Protein AF-A0A8H5FVW4-F1 (afdb_monomer_lite)

Foldseek 3Di:
DDDDDDDPPDPPDDPQLLVLLVVQVVLQVVLVVQLVPDDDDVPDDPVVNVVSNKGWHKWAFPDDPDGIDIQIPPDDDPVGSCLLVVLLNLLSVVLNVCRVVVPAAELVRSCVVDVPSQVDSVSSVRSLVRSCVRSVHDSCSSSHFDDFDDFDADAFKWWQFPVRDIDGHYNDQDPPDDDDPDDDDDPPRFRGGHTDDGPVGTPDMGGDPPPFWDDDDPDPPSCPDPPVVVVCVVVPPDDDPPIDGPVPDDDD

InterPro domains:
  IPR002815 Spo11/DNA topoisomerase VI subunit A [PR01550] (107-118)
  IPR002815 Spo11/DNA topoisomerase VI subunit A [PR01550] (121-138)
  IPR002815 Spo11/DNA topoisomerase VI subunit A [PR01550] (139-154)
  IPR002815 Spo11/DNA topoisomerase VI subunit A [PR01550] (214-235)
  IPR002815 Spo11/DNA topoisomerase VI subunit A [PTHR10848] (17-220)
  IPR013049 Spo11/DNA topoisomerase VI, subunit A, N-terminal [PF04406] (84-144)
  IPR036078 Spo11/DNA topoisomerase VI subunit A superfamily [SSF56726] (82-220)
  IPR036388 Winged helix-like DNA-binding domain superfamily [G3DSA:1.10.10.10] (5-147)

Organism: NCBI:txid201217

Radius of gyration: 26.43 Å; chains: 1; bounding box: 72×47×80 Å

Structure (mmCIF, N/CA/C/O backbone):
data_AF-A0A8H5FVW4-F1
#
_entry.id   AF-A0A8H5FVW4-F1
#
loop_
_atom_site.group_PDB
_atom_site.id
_atom_site.type_symbol
_atom_site.label_atom_id
_atom_site.label_alt_id
_atom_site.label_comp_id
_atom_site.label_asym_id
_atom_site.label_entity_id
_atom_site.label_seq_id
_atom_site.pdbx_PDB_ins_code
_atom_site.Cartn_x
_atom_site.Cartn_y
_atom_site.Cartn_z
_atom_site.occupancy
_atom_site.B_iso_or_equiv
_atom_site.auth_seq_id
_atom_site.auth_comp_id
_atom_site.auth_asym_id
_atom_site.auth_atom_id
_atom_site.pdbx_PDB_model_num
ATOM 1 N N . MET A 1 1 ? -15.245 -13.054 -44.298 1.00 37.66 1 MET A N 1
ATOM 2 C CA . MET A 1 1 ? -15.130 -11.618 -43.981 1.00 37.66 1 MET A CA 1
ATOM 3 C C . MET A 1 1 ? -15.444 -11.577 -42.508 1.00 37.66 1 MET A C 1
ATOM 5 O O . MET A 1 1 ? -16.559 -11.261 -42.155 1.00 37.66 1 MET A O 1
ATOM 9 N N . ASP A 1 2 ? -14.517 -12.087 -41.695 1.00 40.28 2 ASP A N 1
ATOM 10 C CA . ASP A 1 2 ? -14.785 -12.503 -40.313 1.00 40.28 2 ASP A CA 1
ATOM 11 C C . ASP A 1 2 ? -13.450 -12.517 -39.562 1.00 40.28 2 ASP A C 1
ATOM 13 O O . ASP A 1 2 ? -12.765 -13.530 -39.592 1.00 40.28 2 ASP A O 1
ATOM 17 N N . PHE A 1 3 ? -13.031 -11.386 -38.985 1.00 34.06 3 PHE A N 1
ATOM 18 C CA . PHE A 1 3 ? -11.860 -11.298 -38.093 1.00 34.06 3 PHE A CA 1
ATOM 19 C C . PHE A 1 3 ? -11.920 -10.032 -37.210 1.00 34.06 3 PHE A C 1
ATOM 21 O O . PHE A 1 3 ? -10.936 -9.309 -37.114 1.00 34.06 3 PHE A O 1
ATOM 28 N N . GLU A 1 4 ? -13.060 -9.729 -36.576 1.00 43.28 4 GLU A N 1
ATOM 29 C CA . GLU A 1 4 ? -13.152 -8.577 -35.648 1.00 43.28 4 GLU A CA 1
ATOM 30 C C . GLU A 1 4 ? -13.819 -8.851 -34.290 1.00 43.28 4 GLU A C 1
ATOM 32 O O . GLU A 1 4 ? -14.038 -7.917 -33.535 1.00 43.28 4 GLU A O 1
ATOM 37 N N . ASP A 1 5 ? -14.040 -10.106 -33.892 1.00 44.81 5 ASP A N 1
ATOM 38 C CA . ASP A 1 5 ? -14.569 -10.409 -32.552 1.00 44.81 5 ASP A CA 1
ATOM 39 C C . ASP A 1 5 ? -13.755 -11.509 -31.867 1.00 44.81 5 ASP A C 1
ATOM 41 O O . ASP A 1 5 ? -14.116 -12.682 -31.925 1.00 44.81 5 ASP A O 1
ATOM 45 N N . GLN A 1 6 ? -12.632 -11.134 -31.237 1.00 37.12 6 GLN A N 1
ATOM 46 C CA . GLN A 1 6 ? -12.000 -11.897 -30.144 1.00 37.12 6 GLN A CA 1
ATOM 47 C C . GLN A 1 6 ? -10.827 -11.130 -29.502 1.00 37.12 6 GLN A C 1
ATOM 49 O O . GLN A 1 6 ? -9.670 -11.523 -29.599 1.00 37.12 6 GLN A O 1
ATOM 54 N N . GLN A 1 7 ? -11.126 -10.043 -28.787 1.00 34.91 7 GLN A N 1
ATOM 55 C CA . GLN A 1 7 ? -10.282 -9.578 -27.674 1.00 34.91 7 GLN A CA 1
ATOM 56 C C . GLN A 1 7 ? -11.159 -9.201 -26.471 1.00 34.91 7 GLN A C 1
ATOM 58 O O . GLN A 1 7 ? -11.095 -8.104 -25.932 1.00 34.91 7 GLN A O 1
ATOM 63 N N . ALA A 1 8 ? -11.996 -10.144 -26.032 1.00 37.84 8 ALA A N 1
ATOM 64 C CA . ALA A 1 8 ? -12.486 -10.157 -24.657 1.00 37.84 8 ALA A CA 1
ATOM 65 C C . ALA A 1 8 ? -11.400 -10.822 -23.802 1.00 37.84 8 ALA A C 1
ATOM 67 O O . ALA A 1 8 ? -11.423 -12.032 -23.567 1.00 37.84 8 ALA A O 1
ATOM 68 N N . GLN A 1 9 ? -10.379 -10.050 -23.430 1.00 39.50 9 GLN A N 1
ATOM 69 C CA . GLN A 1 9 ? -9.318 -10.547 -22.568 1.00 39.50 9 GLN A CA 1
ATOM 70 C C . GLN A 1 9 ? -9.818 -10.528 -21.124 1.00 39.50 9 GLN A C 1
ATOM 72 O O . GLN A 1 9 ? -10.082 -9.487 -20.533 1.00 39.50 9 GLN A O 1
ATOM 77 N N . VAL A 1 10 ? -10.014 -11.741 -20.623 1.00 38.28 10 VAL A N 1
ATOM 78 C CA . VAL A 1 10 ? -10.437 -12.130 -19.281 1.00 38.28 10 VAL A CA 1
ATOM 79 C C . VAL A 1 10 ? -9.639 -11.362 -18.219 1.00 38.28 10 VAL A C 1
ATOM 81 O O . VAL A 1 10 ? -8.502 -11.720 -17.913 1.00 38.28 10 VAL A O 1
ATOM 84 N N . LEU A 1 11 ? -10.235 -10.316 -17.640 1.00 36.81 11 LEU A N 1
ATOM 85 C CA . LEU A 1 11 ? -9.757 -9.724 -16.394 1.00 36.81 11 LEU A CA 1
ATOM 86 C C . LEU A 1 11 ? -10.178 -10.660 -15.265 1.00 36.81 11 LEU A C 1
ATOM 88 O O . LEU A 1 11 ? -11.329 -10.704 -14.845 1.00 36.81 11 LEU A O 1
ATOM 92 N N . ILE A 1 12 ? -9.222 -11.486 -14.861 1.00 37.88 12 ILE A N 1
ATOM 93 C CA . ILE A 1 12 ? -9.293 -12.367 -13.703 1.00 37.88 12 ILE A CA 1
ATOM 94 C C . ILE A 1 12 ? -9.607 -11.489 -12.487 1.00 37.88 12 ILE A C 1
ATOM 96 O O . ILE A 1 12 ? -8.762 -10.692 -12.080 1.00 37.88 12 ILE A O 1
ATOM 100 N N . GLU A 1 13 ? -10.815 -11.629 -11.936 1.00 38.72 13 GLU A N 1
ATOM 101 C CA . GLU A 1 13 ? -11.228 -11.036 -10.662 1.00 38.72 13 GLU A CA 1
ATOM 102 C C . GLU A 1 13 ? -10.245 -11.491 -9.572 1.00 38.72 13 GLU A C 1
ATOM 104 O O . GLU A 1 13 ? -10.321 -12.598 -9.035 1.00 38.72 13 GLU A O 1
ATOM 109 N N . ARG A 1 14 ? -9.250 -10.646 -9.287 1.00 46.78 14 ARG A N 1
ATOM 110 C CA . ARG A 1 14 ? -8.505 -10.713 -8.030 1.00 46.78 14 ARG A CA 1
ATOM 111 C C . ARG A 1 14 ? -9.493 -10.344 -6.914 1.00 46.78 14 ARG A C 1
ATOM 113 O O . ARG A 1 14 ? -10.341 -9.491 -7.167 1.00 46.78 14 ARG A O 1
ATOM 120 N N . PRO A 1 15 ? -9.406 -10.938 -5.708 1.00 54.19 15 PRO A N 1
ATOM 121 C CA . PRO A 1 15 ? -10.182 -10.460 -4.565 1.00 54.19 15 PRO A CA 1
ATOM 122 C C . PRO A 1 15 ? -9.966 -8.952 -4.434 1.00 54.19 15 PRO A C 1
ATOM 124 O O . PRO A 1 15 ? -8.823 -8.498 -4.328 1.00 54.19 15 PRO A O 1
ATOM 127 N N . ASP A 1 16 ? -11.053 -8.193 -4.564 1.00 76.88 16 ASP A N 1
ATOM 128 C CA . ASP A 1 16 ? -10.973 -6.759 -4.778 1.00 76.88 16 ASP A CA 1
ATOM 129 C C . ASP A 1 16 ? -10.454 -6.104 -3.497 1.00 76.88 16 ASP A C 1
ATOM 131 O O . ASP A 1 16 ? -11.068 -6.161 -2.427 1.00 76.88 16 ASP A O 1
ATOM 135 N N . ALA A 1 17 ? -9.271 -5.504 -3.591 1.00 87.56 17 ALA A N 1
ATOM 136 C CA . ALA A 1 17 ? -8.699 -4.732 -2.505 1.00 87.56 17 ALA A CA 1
ATOM 137 C C . ALA A 1 17 ? -9.673 -3.641 -2.026 1.00 87.56 17 ALA A C 1
ATOM 139 O O . ALA A 1 17 ? -9.684 -3.323 -0.833 1.00 87.56 17 ALA A O 1
ATOM 140 N N . ALA A 1 18 ? -10.522 -3.119 -2.921 1.00 91.69 18 ALA A N 1
ATOM 141 C CA . ALA A 1 18 ? -11.593 -2.201 -2.569 1.00 91.69 18 ALA A CA 1
ATOM 142 C C . ALA A 1 18 ? -12.657 -2.877 -1.692 1.00 91.69 18 ALA A C 1
ATOM 144 O O . ALA A 1 18 ? -12.978 -2.335 -0.636 1.00 91.69 18 ALA A O 1
ATOM 145 N N . GLU A 1 19 ? -13.125 -4.084 -2.027 1.00 92.44 19 GLU A N 1
ATOM 146 C CA . GLU A 1 19 ? -14.095 -4.834 -1.210 1.00 92.44 19 GLU A CA 1
ATOM 147 C C . GLU A 1 19 ? -13.546 -5.130 0.197 1.00 92.44 19 GLU A C 1
ATOM 149 O O . GLU A 1 19 ? -14.262 -5.007 1.198 1.00 92.44 19 GLU A O 1
ATOM 154 N N . GLY A 1 20 ? -12.256 -5.468 0.302 1.00 92.75 20 GLY A N 1
ATOM 155 C CA . GLY A 1 20 ? -11.580 -5.654 1.589 1.00 92.75 20 GLY A CA 1
ATOM 156 C C . GLY A 1 20 ? -11.577 -4.378 2.440 1.00 92.75 20 GLY A C 1
ATOM 157 O O . GLY A 1 20 ? -11.899 -4.415 3.635 1.00 92.75 20 GLY A O 1
ATOM 158 N N . ILE A 1 21 ? -11.266 -3.235 1.820 1.00 95.06 21 ILE A N 1
ATOM 159 C CA . ILE A 1 21 ? -11.318 -1.917 2.465 1.00 95.06 21 ILE A CA 1
ATOM 160 C C . ILE A 1 21 ? -12.750 -1.586 2.903 1.00 95.06 21 ILE A C 1
ATOM 162 O O . ILE A 1 21 ? -12.973 -1.251 4.069 1.00 95.06 21 ILE A O 1
ATOM 166 N N . GLU A 1 22 ? -13.721 -1.712 2.003 1.00 95.38 22 GLU A N 1
ATOM 167 C CA . GLU A 1 22 ? -15.130 -1.411 2.250 1.00 95.38 22 GLU A CA 1
ATOM 168 C C . GLU A 1 22 ? -15.698 -2.274 3.374 1.00 95.38 22 GLU A C 1
ATOM 170 O O . GLU A 1 22 ? -16.305 -1.749 4.307 1.00 95.38 22 GLU A O 1
ATOM 175 N N . SER A 1 23 ? -15.417 -3.576 3.366 1.00 94.62 23 SER A N 1
ATOM 176 C CA . SER A 1 23 ? -15.821 -4.504 4.424 1.00 94.62 23 SER A CA 1
ATOM 177 C C . SER A 1 23 ? -15.259 -4.098 5.786 1.00 94.62 23 SER A C 1
ATOM 179 O O . SER A 1 23 ? -15.976 -4.108 6.794 1.00 94.62 23 SER A O 1
ATOM 181 N N . LEU A 1 24 ? -13.987 -3.686 5.842 1.00 94.56 24 LEU A N 1
ATOM 182 C CA . LEU A 1 24 ? -13.371 -3.236 7.089 1.00 94.56 24 LEU A CA 1
ATOM 183 C C . LEU A 1 24 ? -14.002 -1.926 7.583 1.00 94.56 24 LEU A C 1
ATOM 185 O O . LEU A 1 24 ? -14.300 -1.800 8.776 1.00 94.56 24 LEU A O 1
ATOM 189 N N . VAL A 1 25 ? -14.259 -0.974 6.683 1.00 95.31 25 VAL A N 1
ATOM 190 C CA . VAL A 1 25 ? -14.935 0.294 6.996 1.00 95.31 25 VAL A CA 1
ATOM 191 C C . VAL A 1 25 ? -16.367 0.047 7.478 1.00 95.31 25 VAL A C 1
ATOM 193 O O . VAL A 1 25 ? -16.757 0.568 8.525 1.00 95.31 25 VAL A O 1
ATOM 196 N N . LEU A 1 26 ? -17.133 -0.796 6.785 1.00 95.44 26 LEU A N 1
ATOM 197 C CA . LEU A 1 26 ? -18.493 -1.171 7.170 1.00 95.44 26 LEU A CA 1
ATOM 198 C C . LEU A 1 26 ? -18.519 -1.845 8.543 1.00 95.44 26 LEU A C 1
ATOM 200 O O . LEU A 1 26 ? -19.349 -1.489 9.378 1.00 95.44 26 LEU A O 1
ATOM 204 N N . SER A 1 27 ? -17.567 -2.737 8.833 1.00 94.44 27 SER A N 1
ATOM 205 C CA . SER A 1 27 ? -17.463 -3.375 10.152 1.00 94.44 27 SER A CA 1
ATOM 206 C C . SER A 1 27 ? -17.249 -2.359 11.283 1.00 94.44 27 SER A C 1
ATOM 208 O O . SER A 1 27 ? -17.756 -2.533 12.393 1.00 94.44 27 SER A O 1
ATOM 210 N N . PHE A 1 28 ? -16.518 -1.273 11.015 1.00 94.62 28 PHE A N 1
ATOM 211 C CA . PHE A 1 28 ? -16.310 -0.190 11.970 1.00 94.62 28 PHE A CA 1
ATOM 212 C C . PHE A 1 28 ? -17.562 0.673 12.141 1.00 94.62 28 PHE A C 1
ATOM 214 O O . PHE A 1 28 ? -17.944 0.984 13.271 1.00 94.62 28 PHE A O 1
ATOM 221 N N . LEU A 1 29 ? -18.212 1.051 11.037 1.00 93.88 29 LEU A N 1
ATOM 222 C CA . LEU A 1 29 ? -19.438 1.850 11.065 1.00 93.88 29 LEU A CA 1
ATOM 223 C C . LEU A 1 29 ? -20.581 1.096 11.753 1.00 93.88 29 LEU A C 1
ATOM 225 O O . LEU A 1 29 ? -21.305 1.691 12.549 1.00 93.88 29 LEU A O 1
ATOM 229 N N . GLN A 1 30 ? -20.695 -0.215 11.535 1.00 93.38 30 GLN A N 1
ATOM 230 C CA . GLN A 1 30 ? -21.672 -1.050 12.230 1.00 93.38 30 GLN A CA 1
ATOM 231 C C . GLN A 1 30 ? -21.428 -1.042 13.744 1.00 93.38 30 GLN A C 1
ATOM 233 O O . GLN A 1 30 ? -22.344 -0.756 14.510 1.00 93.38 30 GLN A O 1
ATOM 238 N N . GLN A 1 31 ? -20.176 -1.227 14.183 1.00 93.19 31 GLN A N 1
ATOM 239 C CA . GLN A 1 31 ? -19.823 -1.127 15.604 1.00 93.19 31 GLN A CA 1
ATOM 240 C C . GLN A 1 31 ? -20.158 0.250 16.196 1.00 93.19 31 GLN A C 1
ATOM 242 O O . GLN A 1 31 ? -20.577 0.330 17.352 1.00 93.19 31 GLN A O 1
ATOM 247 N N . LEU A 1 32 ? -19.995 1.338 15.433 1.00 89.75 32 LEU A N 1
ATOM 248 C CA . LEU A 1 32 ? -20.378 2.688 15.863 1.00 89.75 32 LEU A CA 1
ATOM 249 C C . LEU A 1 32 ? -21.888 2.829 16.057 1.00 89.75 32 LEU A C 1
ATOM 251 O O . LEU A 1 32 ? -22.319 3.411 17.054 1.00 89.75 32 LEU A O 1
ATOM 255 N N . VAL A 1 33 ? -22.686 2.314 15.123 1.00 90.06 33 VAL A N 1
ATOM 256 C CA . VAL A 1 33 ? 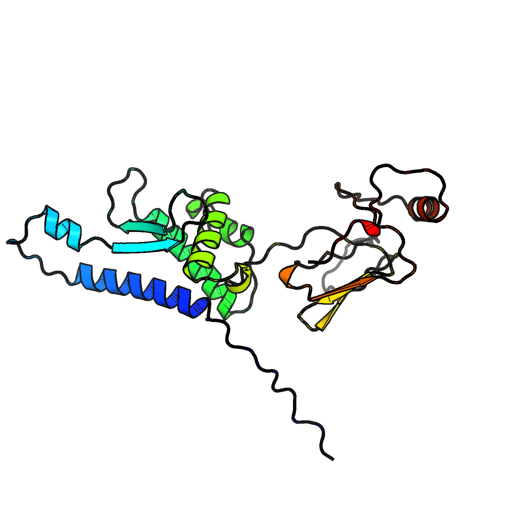-24.151 2.331 15.219 1.00 90.06 33 VAL A CA 1
ATOM 257 C C . VAL A 1 33 ? -24.603 1.507 16.420 1.00 90.06 33 VAL A C 1
ATOM 259 O O . VAL A 1 33 ? -25.372 2.006 17.242 1.00 90.06 33 VAL A O 1
ATOM 262 N N . ASP A 1 34 ? -24.056 0.302 16.583 1.00 87.56 34 ASP A N 1
ATOM 263 C CA . ASP A 1 34 ? -24.396 -0.597 17.685 1.00 87.56 34 ASP A CA 1
ATOM 264 C C . ASP A 1 34 ? -24.068 0.038 19.040 1.00 87.56 34 ASP A C 1
ATOM 266 O O . ASP A 1 34 ? -24.899 0.036 19.947 1.00 87.56 34 ASP A O 1
ATOM 270 N N . THR A 1 35 ? -22.890 0.658 19.168 1.00 85.50 35 THR A N 1
ATOM 271 C CA . THR A 1 35 ? -22.468 1.317 20.415 1.00 85.50 35 THR A CA 1
ATOM 272 C C . THR A 1 35 ? -23.232 2.600 20.714 1.00 85.50 35 THR A C 1
ATOM 274 O O . THR A 1 35 ? -23.447 2.916 21.884 1.00 85.50 35 THR A O 1
ATOM 277 N N . SER A 1 36 ? -23.673 3.319 19.682 1.00 79.31 36 SER A N 1
ATOM 278 C CA . SER A 1 36 ? -24.486 4.535 19.813 1.00 79.31 36 SER A CA 1
ATOM 279 C C . SER A 1 36 ? -25.956 4.216 20.117 1.00 79.31 36 SER A C 1
ATOM 281 O O . SER A 1 36 ? -26.632 4.997 20.784 1.00 79.31 36 SER A O 1
ATOM 283 N N . GLY A 1 37 ? -26.449 3.061 19.656 1.00 72.56 37 GLY A N 1
ATOM 284 C CA . GLY A 1 37 ? -27.792 2.540 19.920 1.00 72.56 37 GLY A CA 1
ATOM 285 C C . GLY A 1 37 ? -27.982 1.949 21.320 1.00 72.56 37 GLY A C 1
ATOM 286 O O . GLY A 1 37 ? -29.118 1.663 21.711 1.00 72.56 37 GLY A O 1
ATOM 287 N N . LEU A 1 38 ? -26.902 1.779 22.096 1.00 70.44 38 LEU A N 1
ATOM 288 C CA . LEU A 1 38 ? -26.970 1.292 23.473 1.00 70.44 38 LEU A CA 1
ATOM 289 C C . LEU A 1 38 ? -27.759 2.278 24.343 1.00 70.44 38 LEU A C 1
ATOM 291 O O . LEU A 1 38 ? -27.275 3.348 24.720 1.00 70.44 38 LEU A O 1
ATOM 295 N N . LYS A 1 39 ? -28.991 1.898 24.699 1.00 68.31 39 LYS A N 1
ATOM 296 C CA . LYS A 1 39 ? -29.776 2.630 25.695 1.00 68.31 39 LYS A CA 1
ATOM 297 C C . LYS A 1 39 ? -29.043 2.597 27.030 1.00 68.31 39 LYS A C 1
ATOM 299 O O . LYS A 1 39 ? -28.519 1.565 27.443 1.00 68.31 39 LYS A O 1
ATOM 304 N N . PHE A 1 40 ? -29.037 3.736 27.712 1.00 68.00 40 PHE A N 1
ATOM 305 C CA . PHE A 1 40 ? -28.482 3.847 29.052 1.00 68.00 40 PHE A CA 1
ATOM 306 C C . PHE A 1 40 ? -29.313 2.986 30.015 1.00 68.00 40 PHE A C 1
ATOM 308 O O . PHE A 1 40 ? -30.371 3.407 30.474 1.00 68.00 40 PHE A O 1
ATOM 315 N N . ASP A 1 41 ? -28.854 1.765 30.292 1.00 74.31 41 ASP A N 1
ATOM 316 C CA . ASP A 1 41 ? -29.402 0.940 31.365 1.00 74.31 41 ASP A CA 1
ATOM 317 C C . ASP A 1 41 ? -28.578 1.170 32.636 1.00 74.31 41 ASP A C 1
ATOM 319 O O . ASP A 1 41 ? -27.405 0.788 32.757 1.00 74.31 41 ASP A O 1
ATOM 323 N N . GLU A 1 42 ? -29.199 1.852 33.593 1.00 76.00 42 GLU A N 1
ATOM 324 C CA . GLU A 1 42 ? -28.585 2.205 34.868 1.00 76.00 42 GLU A CA 1
ATOM 325 C C . GLU A 1 42 ? -28.225 0.958 35.694 1.00 76.00 42 GLU A C 1
ATOM 327 O O . GLU A 1 42 ? -27.273 1.004 36.477 1.00 76.00 42 GLU A O 1
ATOM 332 N N . LYS A 1 43 ? -28.900 -0.177 35.443 1.00 82.50 43 LYS A N 1
ATOM 333 C CA . LYS A 1 43 ? -28.672 -1.459 36.126 1.00 82.50 43 LYS A CA 1
ATOM 334 C C . LYS A 1 43 ? -27.360 -2.134 35.733 1.00 82.50 43 LYS A C 1
ATOM 336 O O . LYS A 1 43 ? -26.830 -2.911 36.524 1.00 82.50 43 LYS A O 1
ATOM 341 N N . ILE A 1 44 ? -26.826 -1.852 34.543 1.00 79.44 44 ILE A N 1
ATOM 342 C CA . ILE A 1 44 ? -25.563 -2.445 34.089 1.00 79.44 44 ILE A CA 1
ATOM 343 C C . ILE A 1 44 ? -24.401 -1.728 34.792 1.00 79.44 44 ILE A C 1
ATOM 345 O O . ILE A 1 44 ? -24.287 -0.511 34.680 1.00 79.44 44 ILE A O 1
ATOM 349 N N . PRO A 1 45 ? -23.486 -2.417 35.487 1.00 82.88 45 PRO A N 1
ATOM 350 C CA . PRO A 1 45 ? -22.324 -1.783 36.101 1.00 82.88 45 PRO A CA 1
ATOM 351 C C . PRO A 1 45 ? -21.512 -0.913 35.124 1.00 82.88 45 PRO A C 1
ATOM 353 O O . PRO A 1 45 ? -21.281 -1.270 33.969 1.00 82.88 45 PRO A O 1
ATOM 356 N N . ALA A 1 46 ? -20.989 0.224 35.598 1.00 78.50 46 ALA A N 1
ATOM 357 C CA . ALA A 1 46 ? -20.281 1.193 34.749 1.00 78.50 46 ALA A CA 1
ATOM 358 C C . ALA A 1 46 ? -19.078 0.608 33.980 1.00 78.50 46 ALA A C 1
ATOM 360 O O . ALA A 1 46 ? -18.777 1.054 32.872 1.00 78.50 46 ALA A O 1
ATOM 361 N N . HIS A 1 47 ? -18.387 -0.379 34.558 1.00 80.25 47 HIS A N 1
ATOM 362 C CA . HIS A 1 47 ? -17.250 -1.042 33.917 1.00 80.25 47 HIS A CA 1
ATOM 363 C C . HIS A 1 47 ? -17.676 -1.905 32.719 1.00 80.25 47 HIS A C 1
ATOM 365 O O . HIS A 1 47 ? -16.957 -1.957 31.722 1.00 80.25 47 HIS A O 1
ATOM 371 N N . GLU A 1 48 ? -18.852 -2.523 32.805 1.00 78.00 48 GLU A N 1
ATOM 372 C CA . GLU A 1 48 ? -19.418 -3.414 31.796 1.00 78.00 48 GLU A CA 1
ATOM 373 C C . GLU A 1 48 ? -20.031 -2.601 30.649 1.00 78.00 48 GLU A C 1
ATOM 375 O O . GLU A 1 48 ? -19.703 -2.842 29.488 1.00 78.00 48 GLU A O 1
ATOM 380 N N . ARG A 1 49 ? -20.741 -1.506 30.962 1.00 75.75 49 ARG A N 1
ATOM 381 C CA . ARG A 1 49 ? -21.166 -0.508 29.959 1.00 75.75 49 ARG A CA 1
ATOM 382 C C . ARG A 1 49 ? -19.986 0.023 29.149 1.00 75.75 49 ARG A C 1
ATOM 384 O O . ARG A 1 49 ? -20.020 0.088 27.927 1.00 75.75 49 ARG A O 1
ATOM 391 N N . ARG A 1 50 ? -18.887 0.363 29.830 1.00 76.56 50 ARG A N 1
ATOM 392 C CA . ARG A 1 50 ? -17.681 0.883 29.174 1.00 76.56 50 ARG A CA 1
ATOM 393 C C . ARG A 1 50 ? -16.957 -0.169 28.334 1.00 76.56 50 ARG A C 1
ATOM 395 O O . ARG A 1 50 ? -16.195 0.207 27.448 1.00 76.56 50 ARG A O 1
ATOM 402 N N . ALA A 1 51 ? -17.123 -1.455 28.634 1.00 78.25 51 ALA A N 1
ATOM 403 C CA . ALA A 1 51 ? -16.617 -2.527 27.787 1.00 78.25 51 ALA A CA 1
ATOM 404 C C . ALA A 1 51 ? -17.474 -2.675 26.522 1.00 78.25 51 ALA A C 1
ATOM 406 O O . ALA A 1 51 ? -16.905 -2.803 25.444 1.00 78.25 51 ALA A O 1
ATOM 407 N N . GLN A 1 52 ? -18.799 -2.562 26.652 1.00 77.31 52 GLN A N 1
ATOM 408 C CA . GLN A 1 52 ? -19.748 -2.629 25.536 1.00 7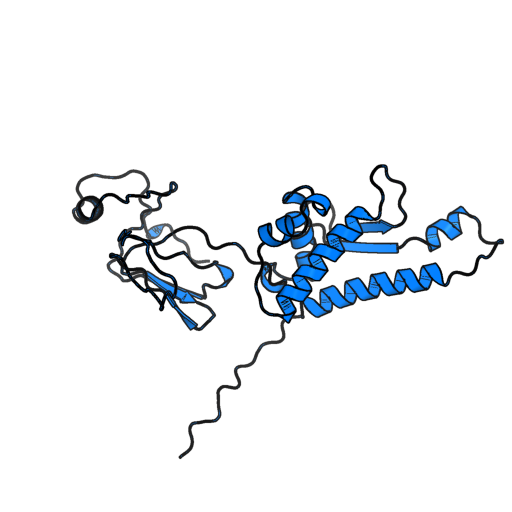7.31 52 GLN A CA 1
ATOM 409 C C . GLN A 1 52 ? -19.604 -1.459 24.556 1.00 77.31 52 GLN A C 1
ATOM 411 O O . GLN A 1 52 ? -19.826 -1.642 23.371 1.00 77.31 52 GLN A O 1
ATOM 416 N N . SER A 1 53 ? -19.168 -0.279 25.009 1.00 81.31 53 SER A N 1
ATOM 417 C CA . SER A 1 53 ? -18.938 0.888 24.138 1.00 81.31 53 SER A CA 1
ATOM 418 C C . SER A 1 53 ? -17.589 0.889 23.400 1.00 81.31 53 SER A C 1
ATOM 420 O O . SER A 1 53 ? -17.190 1.929 22.873 1.00 81.31 53 SER A O 1
ATOM 422 N N . LYS A 1 54 ? -16.826 -0.212 23.422 1.00 88.06 54 LYS A N 1
ATOM 423 C CA . LYS A 1 54 ? -15.526 -0.280 22.742 1.00 88.06 54 LYS A CA 1
ATOM 424 C C . LYS A 1 54 ? -15.673 -0.821 21.330 1.00 88.06 54 LYS A C 1
ATOM 426 O O . LYS A 1 54 ? -16.246 -1.875 21.103 1.00 88.06 54 LYS A O 1
ATOM 431 N N . ILE A 1 55 ? -15.034 -0.116 20.419 1.00 91.38 55 ILE A N 1
ATOM 432 C CA . ILE A 1 55 ? -14.871 -0.451 19.018 1.00 91.38 55 ILE A CA 1
ATOM 433 C C . ILE A 1 55 ? -13.494 -1.063 18.841 1.00 91.38 55 ILE A C 1
ATOM 435 O O . ILE A 1 55 ? -12.491 -0.544 19.354 1.00 91.38 55 ILE A O 1
ATOM 439 N N . HIS A 1 56 ? -13.453 -2.157 18.097 1.00 92.69 56 HIS A N 1
ATOM 440 C CA . HIS A 1 56 ? -12.264 -2.937 17.838 1.00 92.69 56 HIS A CA 1
ATOM 441 C C . HIS A 1 56 ? -12.084 -3.122 16.332 1.00 92.69 56 HIS A C 1
ATOM 443 O O . HIS A 1 56 ? -12.977 -3.600 15.640 1.00 92.69 56 HIS A O 1
ATOM 449 N N . LEU A 1 57 ? -10.896 -2.782 15.836 1.00 92.94 57 LEU A N 1
ATOM 450 C CA . LEU A 1 57 ? -10.455 -3.159 14.495 1.00 92.94 57 LEU A CA 1
ATOM 451 C C . LEU A 1 57 ? -9.236 -4.054 14.618 1.00 92.94 57 LEU A C 1
ATOM 453 O O . LEU A 1 57 ? -8.288 -3.717 15.330 1.00 92.94 57 LEU A O 1
ATOM 457 N N . GLN A 1 58 ? -9.273 -5.200 13.950 1.00 92.50 58 GLN A N 1
ATOM 458 C CA . GLN A 1 58 ? -8.157 -6.131 13.903 1.00 92.50 58 GLN A CA 1
ATOM 459 C C . GLN A 1 58 ? -7.478 -6.025 12.546 1.00 92.50 58 GLN A C 1
ATOM 461 O O . GLN A 1 58 ? -8.138 -6.023 11.516 1.00 92.50 58 GLN A O 1
ATOM 466 N N . LEU A 1 59 ? -6.158 -5.919 12.578 1.00 91.81 59 LEU A N 1
ATOM 467 C CA . LEU A 1 59 ? -5.292 -5.910 11.410 1.00 91.81 59 LEU A CA 1
ATOM 468 C C . LEU A 1 59 ? -4.259 -7.019 11.575 1.00 91.81 59 LEU A C 1
ATOM 470 O O . LEU A 1 59 ? -3.903 -7.371 12.706 1.00 91.81 59 LEU A O 1
ATOM 474 N N . ALA A 1 60 ? -3.723 -7.525 10.475 1.00 91.00 60 ALA A N 1
ATOM 475 C CA . ALA A 1 60 ? -2.480 -8.279 10.506 1.00 91.00 60 ALA A CA 1
ATOM 476 C C . ALA A 1 60 ? -1.340 -7.406 11.062 1.00 91.00 60 ALA A C 1
ATOM 478 O O . ALA A 1 60 ? -1.397 -6.175 11.047 1.00 91.00 60 ALA A O 1
ATOM 479 N N . ASN A 1 61 ? -0.308 -8.043 11.610 1.00 86.44 61 ASN A N 1
ATOM 480 C CA . ASN A 1 61 ? 0.822 -7.339 12.207 1.00 86.44 61 ASN A CA 1
ATOM 481 C C . ASN A 1 61 ? 2.139 -7.886 11.671 1.00 86.44 61 ASN A C 1
ATOM 483 O O . ASN A 1 61 ? 2.715 -8.822 12.223 1.00 86.44 61 ASN A O 1
ATOM 487 N N . ARG A 1 62 ? 2.648 -7.277 10.598 1.00 74.25 62 ARG A N 1
ATOM 488 C CA . ARG A 1 62 ? 3.829 -7.807 9.897 1.00 74.25 62 ARG A CA 1
ATOM 489 C C . ARG A 1 62 ? 5.142 -7.542 10.645 1.00 74.25 62 ARG A C 1
ATOM 491 O O . ARG A 1 62 ? 6.151 -8.183 10.367 1.00 74.25 62 ARG A O 1
ATOM 498 N N . LYS A 1 63 ? 5.159 -6.570 11.569 1.00 68.31 63 LYS A N 1
ATOM 499 C CA . LYS A 1 63 ? 6.388 -6.054 12.213 1.00 68.31 63 LYS A CA 1
ATOM 500 C C . LYS A 1 63 ? 6.556 -6.427 13.690 1.00 68.31 63 LYS A C 1
ATOM 502 O O . LYS A 1 63 ? 7.624 -6.151 14.236 1.00 68.31 63 LYS A O 1
ATOM 507 N N . ALA A 1 64 ? 5.561 -7.014 14.359 1.00 67.62 64 ALA A N 1
ATOM 508 C CA . ALA A 1 64 ? 5.664 -7.376 15.779 1.00 67.62 64 ALA A CA 1
ATOM 509 C C . ALA A 1 64 ? 5.597 -8.892 16.030 1.00 67.62 64 ALA A C 1
ATOM 511 O O . ALA A 1 64 ? 5.310 -9.681 15.143 1.00 67.62 64 ALA A O 1
ATOM 512 N N . LYS A 1 65 ? 5.845 -9.298 17.284 1.00 59.88 65 LYS A N 1
ATOM 513 C CA . LYS A 1 65 ? 5.892 -10.702 17.744 1.00 59.88 65 LYS A CA 1
ATOM 514 C C . LYS A 1 65 ? 4.538 -11.450 17.739 1.00 59.88 65 LYS A C 1
ATOM 516 O O . LYS A 1 65 ? 4.442 -12.498 18.367 1.00 59.88 65 LYS A O 1
ATOM 521 N N . GLY A 1 66 ? 3.491 -10.928 17.104 1.00 68.12 66 GLY A N 1
ATOM 522 C CA . GLY A 1 66 ? 2.155 -11.533 17.116 1.00 68.12 66 GLY A CA 1
ATOM 523 C C . GLY A 1 66 ? 1.476 -11.430 15.752 1.00 68.12 66 GLY A C 1
ATOM 524 O O . GLY A 1 66 ? 1.805 -10.511 15.008 1.00 68.12 66 GLY A O 1
ATOM 525 N N . PRO A 1 67 ? 0.535 -12.336 15.432 1.00 76.75 67 PRO A N 1
ATOM 526 C CA . PRO A 1 67 ? -0.069 -12.413 14.100 1.00 76.75 67 PRO A CA 1
ATOM 527 C C . PRO A 1 67 ? -0.966 -11.208 13.788 1.00 76.75 67 PRO A C 1
ATOM 529 O O . PRO A 1 67 ? -1.071 -10.791 12.638 1.00 76.75 67 PRO A O 1
ATOM 532 N N . THR A 1 68 ? -1.588 -10.619 14.813 1.00 85.56 68 THR A N 1
ATOM 533 C CA . THR A 1 68 ? -2.576 -9.549 14.661 1.00 85.56 68 THR A CA 1
ATOM 534 C C . THR A 1 68 ? -2.324 -8.383 15.616 1.00 85.56 68 THR A C 1
ATOM 536 O O . THR A 1 68 ? -1.654 -8.490 16.650 1.00 85.56 68 THR A O 1
ATOM 539 N N . LYS A 1 69 ? -2.849 -7.220 15.243 1.00 89.19 69 LYS A N 1
ATOM 540 C CA . LYS A 1 69 ? -2.826 -5.962 15.982 1.00 89.19 69 LYS A CA 1
ATOM 541 C C . LYS A 1 69 ? -4.255 -5.459 16.099 1.00 89.19 69 LYS A C 1
ATOM 543 O O . LYS A 1 69 ? -4.931 -5.254 15.099 1.00 89.19 69 LYS A O 1
ATOM 548 N N . THR A 1 70 ? -4.698 -5.203 17.324 1.00 91.88 70 THR A N 1
ATOM 549 C CA . THR A 1 70 ? -6.039 -4.669 17.581 1.00 91.88 70 THR A CA 1
ATOM 550 C C . THR A 1 70 ? -5.967 -3.182 17.907 1.00 91.88 70 THR A C 1
ATO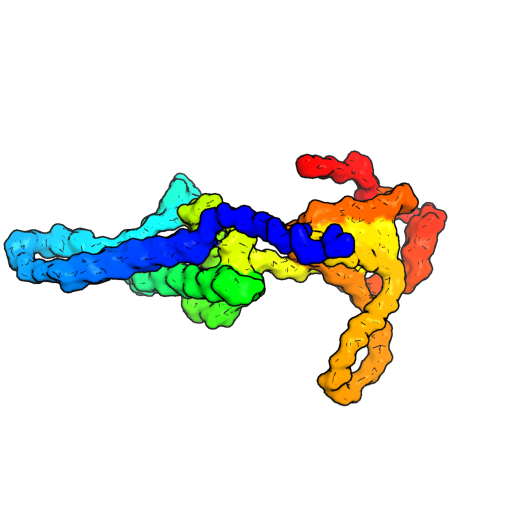M 552 O O . THR A 1 70 ? -5.359 -2.776 18.903 1.00 91.88 70 THR A O 1
ATOM 555 N N . LEU A 1 71 ? -6.608 -2.356 17.085 1.00 92.25 71 LEU A N 1
ATOM 556 C CA . LEU A 1 71 ? -6.930 -0.976 17.422 1.00 92.25 71 LEU A CA 1
ATOM 557 C C . LEU A 1 71 ? -8.200 -0.963 18.274 1.00 92.25 71 LEU A C 1
ATOM 559 O O . LEU A 1 71 ? -9.136 -1.714 18.023 1.00 92.25 71 LEU A O 1
ATOM 563 N N . THR A 1 72 ? -8.226 -0.141 19.322 1.00 92.38 72 THR A N 1
ATOM 564 C CA . THR A 1 72 ? -9.368 -0.065 20.244 1.00 92.38 72 THR A CA 1
ATOM 565 C C . THR A 1 72 ? -9.703 1.377 20.568 1.00 92.38 72 THR A C 1
ATOM 567 O O . THR A 1 72 ? -8.817 2.137 20.973 1.00 92.38 72 THR A O 1
ATOM 570 N N . TYR A 1 73 ? -10.979 1.728 20.449 1.00 90.88 73 TYR A N 1
ATOM 571 C CA . TYR A 1 73 ? -11.507 3.045 20.779 1.00 90.88 73 TYR A CA 1
ATOM 572 C C . TYR A 1 73 ? -12.839 2.919 21.539 1.00 90.88 73 TYR A C 1
ATOM 574 O O . TYR A 1 73 ? -13.666 2.123 21.132 1.00 90.88 73 TYR A O 1
ATOM 582 N N . PRO A 1 74 ? -13.086 3.684 22.614 1.00 89.12 74 PRO A N 1
ATOM 583 C CA . PRO A 1 74 ? -12.147 4.568 23.284 1.00 89.12 74 PRO A CA 1
ATOM 584 C C . PRO A 1 74 ? -11.173 3.779 24.175 1.00 89.12 74 PRO A C 1
ATOM 586 O O . PRO A 1 74 ? -11.551 2.924 24.978 1.00 89.12 74 PRO A O 1
ATOM 589 N N . LYS A 1 75 ? -9.885 4.119 24.091 1.00 87.50 75 LYS A N 1
ATOM 590 C CA . LYS A 1 75 ? -8.819 3.626 24.979 1.00 87.50 75 LYS A CA 1
ATOM 591 C C . LYS A 1 75 ? -8.148 4.800 25.692 1.00 87.50 75 LYS A C 1
ATOM 593 O O . LYS A 1 75 ? -7.891 5.840 25.085 1.00 87.50 75 LYS A O 1
ATOM 598 N N . LYS A 1 76 ? -7.861 4.638 26.989 1.00 83.00 76 LYS A N 1
ATOM 599 C CA . LYS A 1 76 ? -7.140 5.642 27.786 1.00 83.00 76 LYS A CA 1
ATOM 600 C C . LYS A 1 76 ? -5.662 5.633 27.381 1.00 83.00 76 LYS A C 1
ATOM 602 O O . LYS A 1 76 ? -4.971 4.645 27.614 1.00 83.00 76 LYS A O 1
ATOM 607 N N . CYS A 1 77 ? -5.191 6.715 26.770 1.00 83.00 77 CYS A N 1
ATOM 608 C CA . CYS A 1 77 ? -3.791 6.904 26.392 1.00 83.00 77 CYS A CA 1
ATOM 609 C C . CYS A 1 77 ? -3.463 8.395 26.242 1.00 83.00 77 CYS A C 1
ATOM 611 O O . CYS A 1 77 ? -4.334 9.185 25.884 1.00 83.00 77 CYS A O 1
ATOM 613 N N . ASN A 1 78 ? -2.199 8.763 26.469 1.00 75.62 78 ASN A N 1
ATOM 614 C CA . ASN A 1 78 ? -1.753 10.163 26.515 1.00 75.62 78 ASN A CA 1
ATOM 615 C C . ASN A 1 78 ? -1.946 10.925 25.193 1.00 75.62 78 ASN A C 1
ATOM 617 O O . ASN A 1 78 ? -2.114 12.135 25.208 1.00 75.62 78 ASN A O 1
ATOM 621 N N . ILE A 1 79 ? -1.926 10.222 24.057 1.00 72.00 79 ILE A N 1
ATOM 622 C CA . ILE A 1 79 ? -1.942 10.819 22.707 1.00 72.00 79 ILE A CA 1
ATOM 623 C C . ILE A 1 79 ? -3.357 10.753 22.082 1.00 72.00 79 ILE A C 1
ATOM 625 O O . ILE A 1 79 ? -3.568 11.152 20.941 1.00 72.00 79 ILE A O 1
ATOM 629 N N . GLY A 1 80 ? -4.350 10.262 22.837 1.00 79.56 80 GLY A N 1
ATOM 630 C CA . GLY A 1 80 ? -5.691 9.971 22.325 1.00 79.56 80 GLY A CA 1
ATOM 631 C C . GLY A 1 80 ? -5.737 8.686 21.487 1.00 79.56 80 GLY A C 1
ATOM 632 O O . GLY A 1 80 ? -4.794 8.335 20.781 1.00 79.56 80 GLY A O 1
ATOM 633 N N . SER A 1 81 ? -6.837 7.942 21.594 1.00 88.38 81 SER A N 1
ATOM 634 C CA . SER A 1 81 ? -6.990 6.630 20.942 1.00 88.38 81 SER A CA 1
ATOM 635 C C . SER A 1 81 ? -7.557 6.704 19.527 1.00 88.38 81 SER A C 1
ATOM 637 O O . SER A 1 81 ? -7.563 5.694 18.834 1.00 88.38 81 SER A O 1
ATOM 639 N N . ALA A 1 82 ? -7.985 7.889 19.082 1.00 92.12 82 ALA A N 1
ATOM 640 C CA . ALA A 1 82 ? -8.545 8.104 17.749 1.00 92.12 82 ALA A CA 1
ATOM 641 C C . ALA A 1 82 ? -7.471 8.212 16.656 1.00 92.12 82 ALA A C 1
ATOM 643 O O . ALA A 1 82 ? -7.713 7.838 15.514 1.00 92.12 82 ALA A O 1
ATOM 644 N N . ARG A 1 83 ? -6.265 8.692 16.991 1.00 93.00 83 ARG A N 1
ATOM 645 C CA . ARG A 1 83 ? -5.212 8.952 15.998 1.00 93.00 83 ARG A CA 1
ATOM 646 C C . ARG A 1 83 ? -4.826 7.713 15.170 1.00 93.00 83 ARG A C 1
ATOM 648 O O . ARG A 1 83 ? -4.742 7.858 13.956 1.00 93.00 83 ARG A O 1
ATOM 655 N N . PRO A 1 84 ? -4.623 6.514 15.756 1.00 93.12 84 PRO A N 1
ATOM 656 C CA . PRO A 1 84 ? -4.335 5.315 14.967 1.00 93.12 84 PRO A CA 1
ATOM 657 C C . PRO A 1 84 ? -5.467 4.927 14.010 1.00 93.12 84 PRO A C 1
ATOM 659 O O . PRO A 1 84 ? -5.185 4.468 12.911 1.00 93.12 84 PRO A O 1
ATOM 662 N N . PHE A 1 85 ? -6.729 5.141 14.405 1.00 94.88 85 PHE A N 1
ATOM 663 C CA . PHE A 1 85 ? -7.876 4.931 13.518 1.00 94.88 85 PHE A CA 1
ATOM 664 C C . PHE A 1 85 ? -7.859 5.942 12.374 1.00 94.88 85 PHE A C 1
ATOM 666 O O . PHE A 1 85 ? -7.939 5.541 11.225 1.00 94.88 85 PHE A O 1
ATOM 673 N N . ALA A 1 86 ? -7.670 7.232 12.665 1.00 95.88 86 ALA A N 1
ATOM 674 C CA . ALA A 1 86 ? -7.591 8.268 11.635 1.00 95.88 86 ALA A CA 1
ATOM 675 C C . ALA A 1 86 ? -6.465 7.998 10.620 1.00 95.88 86 ALA A C 1
ATOM 677 O O . ALA A 1 86 ? -6.671 8.142 9.422 1.00 95.88 86 ALA A O 1
ATOM 678 N N . GLN A 1 87 ? -5.292 7.555 11.085 1.00 96.88 87 GLN A N 1
ATOM 679 C CA . GLN A 1 87 ? -4.188 7.159 10.206 1.00 96.88 87 GLN A CA 1
ATOM 680 C C . GLN A 1 87 ? -4.551 5.954 9.330 1.00 96.88 87 GLN A C 1
ATOM 682 O O . GLN A 1 87 ? -4.262 5.976 8.140 1.00 96.88 87 GLN A O 1
ATOM 687 N N . LEU A 1 88 ? -5.175 4.919 9.904 1.00 96.69 88 LEU A N 1
ATOM 688 C CA . LEU A 1 88 ? -5.624 3.744 9.155 1.00 96.69 88 LEU A CA 1
ATOM 689 C C . LEU A 1 88 ? -6.655 4.128 8.089 1.00 96.69 88 LEU A C 1
ATOM 691 O O . LEU A 1 88 ? -6.460 3.804 6.924 1.00 96.69 88 LEU A O 1
ATOM 695 N N . PHE A 1 89 ? -7.708 4.852 8.479 1.00 97.06 89 PHE A N 1
ATOM 696 C CA . PHE A 1 89 ? -8.752 5.300 7.559 1.00 97.06 89 PHE A CA 1
ATOM 697 C C . PHE A 1 89 ? -8.194 6.179 6.453 1.00 97.06 89 PHE A C 1
ATOM 699 O O . PHE A 1 89 ? -8.590 5.997 5.314 1.00 97.06 89 PHE A O 1
ATOM 706 N N . ARG A 1 90 ? -7.227 7.059 6.740 1.00 97.75 90 ARG A N 1
ATOM 707 C CA . ARG A 1 90 ? -6.615 7.869 5.684 1.00 97.75 90 ARG A CA 1
ATOM 708 C C . ARG A 1 90 ? -5.816 7.036 4.680 1.00 97.75 90 ARG A C 1
ATOM 710 O O . ARG A 1 90 ? -5.824 7.362 3.504 1.00 97.75 90 ARG A O 1
ATOM 717 N N . VAL A 1 91 ? -5.130 5.977 5.117 1.00 97.19 91 VAL A N 1
ATOM 718 C CA . VAL A 1 91 ? -4.448 5.063 4.181 1.00 97.19 91 VAL A CA 1
ATOM 719 C C . VAL A 1 91 ? -5.465 4.279 3.353 1.00 97.19 91 VAL A C 1
ATOM 721 O O . VAL A 1 91 ? -5.268 4.148 2.154 1.00 97.19 91 VAL A O 1
ATOM 724 N N . MET A 1 92 ? -6.541 3.786 3.973 1.00 96.81 92 MET A N 1
ATOM 725 C CA . MET A 1 92 ? -7.599 3.056 3.266 1.00 96.81 92 MET A CA 1
ATOM 726 C C . MET A 1 92 ? -8.331 3.922 2.244 1.00 96.81 92 MET A C 1
ATOM 728 O O . MET A 1 92 ? -8.553 3.464 1.139 1.00 96.81 92 MET A O 1
ATOM 732 N N . ASP A 1 93 ? -8.658 5.160 2.601 1.00 96.94 93 ASP A N 1
ATOM 733 C CA . ASP A 1 93 ? -9.297 6.152 1.730 1.00 96.94 93 ASP A CA 1
ATOM 734 C C . ASP A 1 93 ? -8.451 6.426 0.479 1.00 96.94 93 ASP A C 1
ATOM 736 O O . ASP A 1 93 ? -8.919 6.257 -0.639 1.00 96.94 93 ASP A O 1
ATOM 740 N N . LEU A 1 94 ? -7.160 6.724 0.664 1.00 96.12 94 LEU A N 1
ATOM 741 C CA . LEU A 1 94 ? -6.240 6.963 -0.451 1.00 96.12 94 LEU A CA 1
ATOM 742 C C . LEU A 1 94 ? -5.993 5.711 -1.305 1.00 96.12 94 LEU A C 1
ATOM 744 O O . LEU A 1 94 ? -5.856 5.821 -2.517 1.00 96.12 94 LEU A O 1
ATOM 748 N N . ALA A 1 95 ? -5.910 4.531 -0.684 1.00 94.62 95 ALA A N 1
ATOM 749 C CA . ALA A 1 95 ? -5.761 3.276 -1.418 1.00 94.62 95 ALA A CA 1
ATOM 750 C C . ALA A 1 95 ? -7.030 2.942 -2.210 1.00 94.62 95 ALA A C 1
ATOM 752 O O . ALA A 1 95 ? -6.931 2.542 -3.361 1.00 94.62 95 ALA A O 1
ATOM 753 N N . HIS A 1 96 ? -8.210 3.137 -1.616 1.00 94.94 96 HIS A N 1
ATOM 754 C CA . HIS A 1 96 ? -9.498 2.949 -2.284 1.00 94.94 96 HIS A CA 1
ATOM 755 C C . HIS A 1 96 ? -9.623 3.887 -3.487 1.00 94.94 96 HIS A C 1
ATOM 757 O O . HIS A 1 96 ? -9.851 3.405 -4.587 1.00 94.94 96 HIS A O 1
ATOM 763 N N . GLU A 1 97 ? -9.333 5.182 -3.326 1.00 93.25 97 GLU A N 1
ATOM 764 C CA . GLU A 1 97 ? -9.288 6.150 -4.434 1.00 93.25 97 GLU A CA 1
ATOM 765 C C . GLU A 1 97 ? -8.309 5.714 -5.538 1.00 93.25 97 GLU A C 1
ATOM 767 O O . GLU A 1 97 ? -8.670 5.689 -6.712 1.00 93.25 97 GLU A O 1
ATOM 772 N N . ALA A 1 98 ? -7.093 5.294 -5.170 1.00 90.75 98 ALA A N 1
ATOM 773 C CA . ALA A 1 98 ? -6.096 4.810 -6.124 1.00 90.75 98 ALA A CA 1
ATOM 774 C C . ALA A 1 98 ? -6.562 3.560 -6.891 1.00 90.75 98 ALA A C 1
ATOM 776 O O . ALA A 1 98 ? -6.230 3.413 -8.065 1.00 90.75 98 ALA A O 1
ATOM 777 N N . ILE A 1 99 ? -7.307 2.655 -6.249 1.00 90.19 99 ILE A N 1
ATOM 778 C CA . ILE A 1 99 ? -7.868 1.456 -6.888 1.00 90.19 99 ILE A CA 1
ATOM 779 C C . ILE A 1 99 ? -9.002 1.838 -7.846 1.00 90.19 99 ILE A C 1
ATOM 781 O O . ILE A 1 99 ? -8.994 1.393 -8.989 1.00 90.19 99 ILE A O 1
ATOM 785 N N . ILE A 1 100 ? -9.952 2.668 -7.403 1.00 89.62 100 ILE A N 1
ATOM 786 C CA . ILE A 1 100 ? -11.139 3.039 -8.189 1.00 89.62 100 ILE A CA 1
ATOM 787 C C . ILE A 1 100 ? -10.769 3.861 -9.428 1.00 89.62 100 ILE A C 1
ATOM 789 O O . ILE A 1 100 ? -11.308 3.620 -10.505 1.00 89.62 100 ILE A O 1
ATOM 793 N N . GLU A 1 101 ? -9.840 4.808 -9.292 1.00 87.56 101 GLU A N 1
ATOM 794 C CA . GLU A 1 101 ? -9.388 5.658 -10.402 1.00 87.56 101 GLU A CA 1
ATOM 795 C C . GLU A 1 101 ? -8.307 4.984 -11.270 1.00 87.56 101 GLU A C 1
ATOM 797 O O . GLU A 1 101 ? -7.911 5.535 -12.295 1.00 87.56 101 GLU A O 1
ATOM 802 N N . ASP A 1 102 ? -7.801 3.816 -10.855 1.00 83.44 102 ASP A N 1
ATOM 803 C CA . ASP A 1 102 ? -6.650 3.118 -11.449 1.00 83.44 102 ASP A CA 1
ATOM 804 C C . ASP A 1 102 ? -5.388 4.002 -11.574 1.00 83.44 102 ASP A C 1
ATOM 806 O O . ASP A 1 102 ? -4.564 3.870 -12.481 1.00 83.44 102 ASP A O 1
ATOM 810 N N . ILE A 1 103 ? -5.201 4.925 -10.623 1.00 83.44 103 ILE A N 1
ATOM 811 C CA . ILE A 1 103 ? -4.026 5.802 -10.559 1.00 83.44 103 ILE A CA 1
ATOM 812 C C . ILE A 1 103 ? -3.095 5.298 -9.451 1.00 83.44 103 ILE A C 1
ATOM 814 O O . ILE A 1 103 ? -3.405 5.467 -8.268 1.00 83.44 103 ILE A O 1
ATOM 818 N N . PRO A 1 104 ? -1.931 4.706 -9.787 1.00 85.12 104 PRO A N 1
ATOM 819 C CA . PRO A 1 104 ? -1.022 4.179 -8.782 1.00 85.12 104 PRO A CA 1
ATOM 820 C C . PRO A 1 104 ? -0.426 5.299 -7.933 1.00 85.12 104 PRO A C 1
ATOM 822 O O . PRO A 1 104 ? -0.035 6.355 -8.436 1.00 85.12 104 PRO A O 1
ATOM 825 N N . MET A 1 105 ? -0.272 5.031 -6.639 1.00 89.19 105 MET A N 1
ATOM 826 C CA . MET A 1 105 ? 0.365 5.955 -5.704 1.00 89.19 105 MET A CA 1
ATOM 827 C C . MET A 1 105 ? 1.557 5.318 -5.000 1.00 89.19 105 MET A C 1
ATOM 829 O O . MET A 1 105 ? 1.647 4.102 -4.857 1.00 89.19 105 MET A O 1
ATOM 833 N N . THR A 1 106 ? 2.476 6.129 -4.485 1.00 90.12 106 THR A N 1
ATOM 834 C CA . THR A 1 106 ? 3.609 5.627 -3.700 1.00 90.12 106 THR A CA 1
ATOM 835 C C . THR A 1 106 ? 3.416 5.867 -2.204 1.00 90.12 106 THR A C 1
ATOM 837 O O . THR A 1 106 ? 2.699 6.769 -1.766 1.00 90.12 106 THR A O 1
ATOM 840 N N . LYS A 1 107 ? 4.138 5.113 -1.361 1.00 92.12 107 LYS A N 1
ATOM 841 C CA . LYS A 1 107 ? 4.150 5.339 0.104 1.00 92.12 107 LYS A CA 1
ATOM 842 C C . LYS A 1 107 ? 4.577 6.766 0.479 1.00 92.12 107 LYS A C 1
ATOM 844 O O . LYS A 1 107 ? 4.197 7.282 1.531 1.00 92.12 107 LYS A O 1
ATOM 849 N N . ARG A 1 108 ? 5.383 7.412 -0.372 1.00 92.25 108 ARG A N 1
ATOM 850 C CA . ARG A 1 108 ? 5.781 8.814 -0.210 1.00 92.25 108 ARG A CA 1
ATOM 851 C C . ARG A 1 108 ? 4.606 9.750 -0.467 1.00 92.25 108 ARG A C 1
ATOM 853 O O . ARG A 1 108 ? 4.424 10.663 0.332 1.00 92.25 108 ARG A O 1
ATOM 860 N N . ASP A 1 109 ? 3.807 9.489 -1.496 1.00 92.19 109 ASP A N 1
ATOM 861 C CA . ASP A 1 109 ? 2.623 10.292 -1.821 1.00 92.19 109 ASP A CA 1
ATOM 862 C C . ASP A 1 109 ? 1.606 10.236 -0.679 1.00 92.19 109 ASP A C 1
ATOM 864 O O . ASP A 1 109 ? 1.168 11.280 -0.198 1.00 92.19 109 ASP A O 1
ATOM 868 N N . ILE A 1 110 ? 1.353 9.040 -0.128 1.00 94.81 110 ILE A N 1
ATOM 869 C CA . ILE A 1 110 ? 0.513 8.862 1.071 1.00 94.81 110 ILE A CA 1
ATOM 870 C C . ILE A 1 110 ? 1.048 9.689 2.250 1.00 94.81 110 ILE A C 1
ATOM 872 O O . ILE A 1 110 ? 0.297 10.376 2.939 1.00 94.81 110 ILE A O 1
ATOM 876 N N . TYR A 1 111 ? 2.359 9.645 2.505 1.00 96.06 111 TYR A N 1
ATOM 877 C CA . TYR A 1 111 ? 2.962 10.403 3.603 1.00 96.06 111 TYR A CA 1
ATOM 878 C C . TYR A 1 111 ? 2.830 11.920 3.422 1.00 96.06 111 TYR A C 1
ATOM 880 O O . TYR A 1 111 ? 2.552 12.625 4.394 1.00 96.06 111 TYR A O 1
ATOM 888 N N . TYR A 1 112 ? 3.048 12.423 2.206 1.00 95.94 112 TYR A N 1
ATOM 889 C CA . TYR A 1 112 ? 2.968 13.855 1.916 1.00 95.94 112 TYR A CA 1
ATOM 890 C C . TYR A 1 112 ? 1.536 14.375 1.834 1.00 95.94 112 TYR A C 1
ATOM 892 O O . TYR A 1 112 ? 1.330 15.569 2.036 1.00 95.94 112 TYR A O 1
ATOM 900 N N . ASN A 1 113 ? 0.564 13.489 1.629 1.00 95.25 113 ASN A N 1
ATOM 901 C CA . ASN A 1 113 ? -0.846 13.831 1.660 1.00 95.25 113 ASN A CA 1
ATOM 902 C C . ASN A 1 113 ? -1.287 14.392 3.033 1.00 95.25 113 ASN A C 1
ATOM 904 O O . ASN A 1 113 ? -2.002 15.389 3.075 1.00 95.25 113 ASN A O 1
ATOM 908 N N . ASP A 1 114 ? -0.800 13.831 4.152 1.00 95.56 114 ASP A N 1
ATOM 909 C CA . ASP A 1 114 ? -0.964 14.436 5.486 1.00 95.56 114 ASP A CA 1
ATOM 910 C C . ASP A 1 114 ? 0.208 14.120 6.438 1.00 95.56 114 ASP A C 1
ATOM 912 O O . ASP A 1 114 ? 0.172 13.238 7.309 1.00 95.56 114 ASP A O 1
ATOM 916 N N . VAL A 1 115 ? 1.267 14.922 6.324 1.00 96.56 115 VAL A N 1
ATOM 917 C CA . VAL A 1 115 ? 2.471 14.805 7.161 1.00 96.56 115 VAL A CA 1
ATOM 918 C C . VAL A 1 115 ? 2.152 14.958 8.656 1.00 96.56 115 VAL A C 1
ATOM 920 O O . VAL A 1 115 ? 2.790 14.327 9.510 1.00 96.56 115 VAL A O 1
ATOM 923 N N . GLN A 1 116 ? 1.156 15.778 9.008 1.00 95.38 116 GLN A N 1
ATOM 924 C CA . GLN A 1 116 ? 0.817 16.050 10.404 1.00 95.38 116 GLN A CA 1
ATOM 925 C C . GLN A 1 116 ? 0.095 14.881 11.062 1.00 95.38 116 GLN A C 1
ATOM 927 O O . GLN A 1 116 ? 0.320 14.630 12.256 1.00 95.38 116 GLN A O 1
ATOM 932 N N . LEU A 1 117 ? -0.717 14.151 10.303 1.00 95.62 117 LEU A N 1
ATOM 933 C CA . LEU A 1 117 ? -1.373 12.928 10.733 1.00 95.62 117 LEU A CA 1
ATOM 934 C C . LEU A 1 117 ? -0.376 11.773 10.847 1.00 95.62 117 LEU A C 1
ATOM 936 O O . LEU A 1 117 ? -0.348 11.104 11.885 1.00 95.62 117 LEU A O 1
ATOM 940 N N . PHE A 1 118 ? 0.499 11.557 9.866 1.00 95.56 118 PHE A N 1
ATOM 941 C CA . PHE A 1 118 ? 1.380 10.381 9.860 1.00 95.56 118 PHE A CA 1
ATOM 942 C C . PHE A 1 118 ? 2.637 10.516 10.725 1.00 95.56 118 PHE A C 1
ATOM 944 O O . PHE A 1 118 ? 3.083 9.516 11.301 1.00 95.56 118 PHE A O 1
ATOM 951 N N . LYS A 1 119 ? 3.183 11.733 10.872 1.00 94.38 119 LYS A N 1
ATOM 952 C CA . LYS A 1 119 ? 4.432 12.089 11.590 1.00 94.38 119 LYS A CA 1
ATOM 953 C C . LYS A 1 119 ? 5.718 11.457 11.065 1.00 94.38 119 LYS A C 1
ATOM 955 O O . LYS A 1 119 ? 6.770 12.074 11.173 1.00 94.38 119 LYS A O 1
ATOM 960 N N . SER A 1 120 ? 5.664 10.236 10.543 1.00 95.31 120 SER A N 1
ATOM 961 C CA . SER A 1 120 ? 6.814 9.521 10.006 1.00 95.31 120 SER A CA 1
ATOM 962 C C . SER A 1 120 ? 6.395 8.606 8.862 1.00 95.31 120 SER A C 1
ATOM 964 O O . SER A 1 120 ? 5.315 8.016 8.902 1.00 95.31 120 SER A O 1
ATOM 966 N N . GLN A 1 121 ? 7.277 8.427 7.879 1.00 92.88 121 GLN A N 1
ATOM 967 C CA . GLN A 1 121 ? 7.056 7.467 6.791 1.00 92.88 121 GLN A CA 1
ATOM 968 C C . GLN A 1 121 ? 6.959 6.033 7.295 1.00 92.88 121 GLN A C 1
ATOM 970 O O . GLN A 1 121 ? 6.140 5.272 6.800 1.00 92.88 121 GLN A O 1
ATOM 975 N N . ARG A 1 122 ? 7.690 5.693 8.364 1.00 94.69 122 ARG A N 1
ATOM 976 C CA . ARG A 1 122 ? 7.610 4.371 8.996 1.00 94.69 122 ARG A CA 1
ATOM 977 C C . ARG A 1 122 ? 6.181 4.021 9.428 1.00 94.69 122 ARG A C 1
ATOM 979 O O . ARG A 1 122 ? 5.820 2.846 9.411 1.00 94.69 122 ARG A O 1
ATOM 986 N N . THR A 1 123 ? 5.385 5.022 9.816 1.00 94.75 123 THR A N 1
ATOM 987 C CA . THR A 1 123 ? 3.962 4.853 10.136 1.00 94.75 123 THR A CA 1
ATOM 988 C C . THR A 1 123 ? 3.178 4.405 8.904 1.00 94.75 123 THR A C 1
ATOM 990 O O . THR A 1 123 ? 2.463 3.412 8.982 1.00 94.75 123 THR A O 1
ATOM 993 N N . VAL A 1 124 ? 3.340 5.106 7.776 1.00 95.69 124 VAL A N 1
ATOM 994 C CA . VAL A 1 124 ? 2.687 4.771 6.500 1.00 95.69 124 VAL A CA 1
ATOM 995 C C . VAL A 1 124 ? 3.132 3.396 6.023 1.00 95.69 124 VAL A C 1
ATOM 997 O O . VAL A 1 124 ? 2.288 2.557 5.732 1.00 95.69 124 VAL A O 1
ATOM 1000 N N . ASP A 1 125 ? 4.440 3.127 6.040 1.00 93.38 125 ASP A N 1
ATOM 1001 C CA . ASP A 1 125 ? 4.994 1.835 5.642 1.00 93.38 125 ASP A CA 1
ATOM 1002 C C . ASP A 1 125 ? 4.344 0.695 6.426 1.00 93.38 125 ASP A C 1
ATOM 1004 O O . ASP A 1 125 ? 3.914 -0.287 5.842 1.00 93.38 125 ASP A O 1
ATOM 1008 N N . ALA A 1 126 ? 4.271 0.819 7.757 1.00 94.06 126 ALA A N 1
ATOM 1009 C CA . ALA A 1 126 ? 3.651 -0.196 8.600 1.00 94.06 126 ALA A CA 1
ATOM 1010 C C . ALA A 1 126 ? 2.152 -0.355 8.325 1.00 94.06 126 ALA A C 1
ATOM 1012 O O . ALA A 1 126 ? 1.690 -1.482 8.276 1.00 94.06 126 ALA A O 1
ATOM 1013 N N . LEU A 1 127 ? 1.407 0.736 8.127 1.00 95.38 127 LEU A N 1
ATOM 1014 C CA . LEU A 1 127 ? -0.033 0.663 7.862 1.00 95.38 127 LEU A CA 1
ATOM 1015 C C . LEU A 1 127 ? -0.344 0.022 6.508 1.00 95.38 127 LEU A C 1
ATOM 1017 O O . LEU A 1 127 ? -1.221 -0.828 6.450 1.00 95.38 127 LEU A O 1
ATOM 1021 N N . VAL A 1 128 ? 0.392 0.380 5.453 1.00 94.94 128 VAL A N 1
ATOM 1022 C CA . VAL A 1 128 ? 0.246 -0.244 4.127 1.00 94.94 128 VAL A CA 1
ATOM 1023 C C . VAL A 1 128 ? 0.619 -1.727 4.190 1.00 94.94 128 VAL A C 1
ATOM 1025 O O . VAL A 1 128 ? -0.107 -2.565 3.666 1.00 94.94 128 VAL A O 1
ATOM 1028 N N . ASP A 1 129 ? 1.728 -2.067 4.859 1.00 92.62 129 ASP A N 1
ATOM 1029 C CA . ASP A 1 129 ? 2.165 -3.460 5.004 1.00 92.62 129 ASP A CA 1
ATOM 1030 C C . ASP A 1 129 ? 1.164 -4.295 5.840 1.00 92.62 129 ASP A C 1
ATOM 1032 O O . ASP A 1 129 ? 0.923 -5.455 5.507 1.00 92.62 129 ASP A O 1
ATOM 1036 N N . ASP A 1 130 ? 0.599 -3.723 6.914 1.00 93.94 130 ASP A N 1
ATOM 1037 C CA . ASP A 1 130 ? -0.408 -4.361 7.775 1.00 93.94 130 ASP A CA 1
ATOM 1038 C C . ASP A 1 130 ? -1.752 -4.518 7.032 1.00 93.94 130 ASP A C 1
ATOM 1040 O O . ASP A 1 130 ? -2.393 -5.555 7.170 1.00 93.94 130 ASP A O 1
ATOM 1044 N N . LEU A 1 131 ? -2.176 -3.535 6.223 1.00 94.31 131 LEU A N 1
ATOM 1045 C CA . LEU A 1 131 ? -3.406 -3.606 5.415 1.00 94.31 131 LEU A CA 1
ATOM 1046 C C . LEU A 1 131 ? -3.322 -4.684 4.338 1.00 94.31 131 LEU A C 1
ATOM 1048 O O . LEU A 1 131 ? -4.198 -5.539 4.279 1.00 94.31 131 LEU A O 1
ATOM 1052 N N . ALA A 1 132 ? -2.242 -4.693 3.553 1.00 92.31 132 ALA A N 1
ATOM 1053 C CA . ALA A 1 132 ? -2.023 -5.713 2.530 1.00 92.31 132 ALA A CA 1
ATOM 1054 C C . ALA A 1 132 ? -2.091 -7.121 3.149 1.00 92.31 132 ALA A C 1
ATOM 1056 O O . ALA A 1 132 ? -2.831 -7.979 2.686 1.00 92.31 132 ALA A O 1
ATOM 1057 N N . ALA A 1 133 ? -1.424 -7.318 4.292 1.00 91.38 133 ALA A N 1
ATOM 1058 C CA . ALA A 1 133 ? -1.476 -8.580 5.025 1.00 91.38 133 ALA A CA 1
ATOM 1059 C C . ALA A 1 133 ? -2.846 -8.879 5.669 1.00 91.38 133 ALA A C 1
ATOM 1061 O O . ALA A 1 133 ? -3.170 -10.042 5.877 1.00 91.38 133 ALA A O 1
ATOM 1062 N N . THR A 1 134 ? -3.647 -7.864 6.008 1.00 92.75 134 THR A N 1
ATOM 1063 C CA . THR A 1 134 ? -5.004 -8.054 6.557 1.00 92.75 134 THR A CA 1
ATOM 1064 C C . THR A 1 134 ? -5.942 -8.639 5.508 1.00 92.75 134 THR A C 1
ATOM 1066 O O . THR A 1 134 ? -6.812 -9.433 5.853 1.00 92.75 134 THR A O 1
ATOM 1069 N N . PHE A 1 135 ? -5.745 -8.269 4.244 1.00 91.00 135 PHE A N 1
ATOM 1070 C CA . PHE A 1 135 ? -6.544 -8.750 3.119 1.00 91.00 135 PHE A CA 1
ATOM 1071 C C . PHE A 1 135 ? -5.936 -9.973 2.420 1.00 91.00 135 PHE A C 1
ATOM 1073 O O . PHE A 1 135 ? -6.507 -10.448 1.449 1.00 91.00 135 PHE A O 1
ATOM 1080 N N . ASP A 1 136 ? -4.801 -10.484 2.913 1.00 89.81 136 ASP A N 1
ATOM 1081 C CA . ASP A 1 136 ? -4.012 -11.541 2.260 1.00 89.81 136 ASP A CA 1
ATOM 1082 C C . ASP A 1 136 ? -3.620 -11.183 0.812 1.00 89.81 136 ASP A C 1
ATOM 1084 O O . ASP A 1 136 ? -3.643 -12.002 -0.103 1.00 89.81 136 ASP A O 1
ATOM 1088 N N . LEU A 1 137 ? -3.271 -9.910 0.608 1.00 88.56 137 LEU A N 1
ATOM 1089 C CA . LEU A 1 137 ? -2.914 -9.331 -0.681 1.00 88.56 137 LEU A CA 1
ATOM 1090 C C . LEU A 1 137 ? -1.457 -8.872 -0.718 1.00 88.56 137 LEU A C 1
ATOM 1092 O O . LEU A 1 137 ? -0.851 -8.483 0.288 1.00 88.56 137 LEU A O 1
ATOM 1096 N N . ASP A 1 138 ? -0.921 -8.803 -1.933 1.00 84.62 138 ASP A N 1
ATOM 1097 C CA . ASP A 1 138 ? 0.302 -8.061 -2.201 1.00 84.62 138 ASP A CA 1
ATOM 1098 C C . ASP A 1 138 ? 0.062 -6.550 -2.182 1.00 84.62 138 ASP A C 1
ATOM 1100 O O . ASP A 1 138 ? -1.025 -6.054 -2.473 1.00 84.62 138 ASP A O 1
ATOM 1104 N N . ARG A 1 139 ? 1.120 -5.791 -1.876 1.00 81.94 139 ARG A N 1
ATOM 1105 C CA . ARG A 1 139 ? 1.068 -4.320 -1.777 1.00 81.94 139 ARG A CA 1
ATOM 1106 C C . ARG A 1 139 ? 0.602 -3.649 -3.069 1.00 81.94 139 ARG A C 1
ATOM 1108 O O . ARG A 1 139 ? -0.131 -2.668 -2.999 1.00 81.94 139 ARG A O 1
ATOM 1115 N N . SER A 1 140 ? 0.999 -4.195 -4.214 1.00 82.31 140 SER A N 1
ATOM 1116 C CA . SER A 1 140 ? 0.584 -3.726 -5.537 1.00 82.31 140 SER A CA 1
ATOM 1117 C C . SER A 1 140 ? -0.927 -3.843 -5.758 1.00 82.31 140 SER A C 1
ATOM 1119 O O . SER A 1 140 ? -1.485 -3.045 -6.502 1.00 82.31 140 SER A O 1
ATOM 1121 N N . SER A 1 141 ? -1.608 -4.761 -5.060 1.00 86.06 141 SER A N 1
ATOM 1122 C CA . SER A 1 141 ? -3.069 -4.915 -5.133 1.00 86.06 141 SER A CA 1
ATOM 1123 C C . SER A 1 141 ? -3.819 -3.759 -4.468 1.00 86.06 141 SER A C 1
ATOM 1125 O O . SER A 1 141 ? -4.963 -3.510 -4.813 1.00 86.06 141 SER A O 1
ATOM 1127 N N . LEU A 1 142 ? -3.176 -3.008 -3.562 1.00 87.81 142 LEU A N 1
ATOM 1128 C CA . LEU A 1 142 ? -3.718 -1.757 -3.005 1.00 87.81 142 LEU A CA 1
ATOM 1129 C C . LEU A 1 142 ? -3.494 -0.545 -3.933 1.00 87.81 142 LEU A C 1
ATOM 1131 O O . LEU A 1 142 ? -3.633 0.594 -3.499 1.00 87.81 142 LEU A O 1
ATOM 1135 N N . ASN A 1 143 ? -3.013 -0.781 -5.157 1.00 87.38 143 ASN A N 1
ATOM 1136 C CA . ASN A 1 143 ? -2.453 0.211 -6.075 1.00 87.38 143 ASN A CA 1
ATOM 1137 C C . ASN A 1 143 ? -1.376 1.126 -5.446 1.00 87.38 143 ASN A C 1
ATOM 1139 O O . ASN A 1 143 ? -1.151 2.260 -5.876 1.00 87.38 143 ASN A O 1
ATOM 1143 N N . VAL A 1 144 ? -0.666 0.616 -4.426 1.00 88.69 144 VAL A N 1
ATOM 1144 C CA . VAL A 1 144 ? 0.470 1.299 -3.793 1.00 88.69 144 VAL A CA 1
ATOM 1145 C C . VAL A 1 144 ? 1.780 0.712 -4.311 1.00 88.69 144 VAL A C 1
ATOM 1147 O O . VAL A 1 144 ? 2.260 -0.305 -3.802 1.00 88.69 144 VAL A O 1
ATOM 1150 N N . ARG A 1 145 ? 2.389 1.382 -5.291 1.00 85.38 145 ARG A N 1
ATOM 1151 C CA . ARG A 1 145 ? 3.585 0.903 -5.998 1.00 85.38 145 ARG A CA 1
ATOM 1152 C C . ARG A 1 145 ? 4.864 1.571 -5.505 1.00 85.38 145 ARG A C 1
ATOM 1154 O O . ARG A 1 145 ? 4.868 2.628 -4.860 1.00 85.38 145 ARG A O 1
ATOM 1161 N N . ALA A 1 146 ? 5.993 0.924 -5.771 1.00 78.88 146 ALA A N 1
ATOM 1162 C CA . ALA A 1 146 ? 7.290 1.555 -5.565 1.00 78.88 146 ALA A CA 1
ATOM 1163 C C . ALA A 1 146 ? 7.505 2.667 -6.603 1.00 78.88 146 ALA A C 1
ATOM 1165 O O . ALA A 1 146 ? 7.065 2.555 -7.739 1.00 78.88 146 ALA A O 1
ATOM 1166 N N . SER A 1 147 ? 8.217 3.734 -6.236 1.00 72.94 147 SER A N 1
ATOM 1167 C CA . SER A 1 147 ? 8.712 4.678 -7.243 1.00 72.94 147 SER A CA 1
ATOM 1168 C C . SER A 1 147 ? 9.778 3.990 -8.094 1.00 72.94 147 SER A C 1
ATOM 1170 O O . SER A 1 147 ? 10.692 3.374 -7.532 1.00 72.94 147 SER A O 1
ATOM 1172 N N . SER A 1 148 ? 9.713 4.155 -9.412 1.00 70.94 148 SER A N 1
ATOM 1173 C CA . SER A 1 148 ? 10.792 3.776 -10.321 1.00 70.94 148 SER A CA 1
ATOM 1174 C C . SER A 1 148 ? 12.055 4.566 -9.972 1.00 70.94 148 SER A C 1
ATOM 1176 O O . SER A 1 148 ? 12.014 5.761 -9.661 1.00 70.94 148 SER A O 1
ATOM 1178 N N . LYS A 1 149 ? 13.188 3.865 -9.922 1.00 71.56 149 LYS A N 1
ATOM 1179 C CA . LYS A 1 149 ? 14.490 4.424 -9.551 1.00 71.56 149 LYS A CA 1
ATOM 1180 C C . LYS A 1 149 ? 15.577 3.774 -10.382 1.00 71.56 149 LYS A C 1
ATOM 1182 O O . LYS A 1 149 ? 15.549 2.569 -10.603 1.00 71.56 149 LYS A O 1
ATOM 1187 N N . GLY A 1 150 ? 16.578 4.575 -10.723 1.00 75.44 150 GLY A N 1
ATOM 1188 C CA . GLY A 1 150 ? 17.711 4.133 -11.520 1.00 75.44 150 GLY A CA 1
ATOM 1189 C C . GLY A 1 150 ? 17.476 4.358 -13.006 1.00 75.44 150 GLY A C 1
ATOM 1190 O O . GLY A 1 150 ? 16.347 4.342 -13.497 1.00 75.44 150 GLY A O 1
ATOM 1191 N N . LEU A 1 151 ? 18.577 4.606 -13.700 1.00 81.50 151 LEU A N 1
ATOM 1192 C CA . LEU A 1 151 ? 18.617 4.752 -15.143 1.00 81.50 151 LEU A CA 1
ATOM 1193 C C . LEU A 1 151 ? 19.359 3.552 -15.720 1.00 81.50 151 LEU A C 1
ATOM 1195 O O . LEU A 1 151 ? 20.325 3.073 -15.126 1.00 81.50 151 LEU A O 1
ATOM 1199 N N . VAL A 1 152 ? 18.924 3.104 -16.887 1.00 81.62 152 VAL A N 1
ATOM 1200 C CA . VAL A 1 152 ? 19.607 2.104 -17.698 1.00 81.62 152 VAL A CA 1
ATOM 1201 C C . VAL A 1 152 ? 19.953 2.709 -19.056 1.00 81.62 152 VAL A C 1
ATOM 1203 O O . VAL A 1 152 ? 19.205 3.509 -19.615 1.00 81.62 152 VAL A O 1
ATOM 1206 N N . CYS A 1 153 ? 21.129 2.369 -19.562 1.00 79.19 153 CYS A N 1
ATOM 1207 C CA . CYS A 1 153 ? 21.644 2.787 -20.859 1.00 79.19 153 CYS A CA 1
ATOM 1208 C C . CYS A 1 153 ? 22.419 1.604 -21.439 1.00 79.19 153 CYS A C 1
ATOM 1210 O O . CYS A 1 153 ? 23.020 0.848 -20.670 1.00 79.19 153 CYS A O 1
ATOM 1212 N N . GLY A 1 154 ? 22.385 1.440 -22.757 1.00 77.88 154 GLY A N 1
ATOM 1213 C CA . GLY A 1 154 ? 22.974 0.285 -23.425 1.00 77.88 154 GLY A CA 1
ATOM 1214 C C . GLY A 1 154 ? 21.997 -0.380 -24.386 1.00 77.88 154 GLY A C 1
ATOM 1215 O O . GLY A 1 154 ? 20.912 -0.779 -23.965 1.00 77.88 154 GLY A O 1
ATOM 1216 N N . SER A 1 155 ? 22.388 -0.523 -25.651 1.00 80.00 155 SER A N 1
ATOM 1217 C CA . SER A 1 155 ? 21.692 -1.379 -26.610 1.00 80.00 155 SER A CA 1
ATOM 1218 C C . SER A 1 155 ? 21.825 -2.851 -26.220 1.00 80.00 155 SER A C 1
ATOM 1220 O O . SER A 1 155 ? 22.772 -3.242 -25.539 1.00 80.00 155 SER A O 1
ATOM 1222 N N . GLY A 1 156 ? 20.879 -3.672 -26.668 1.00 84.56 156 GLY A N 1
ATOM 1223 C CA . GLY A 1 156 ? 20.881 -5.107 -26.398 1.00 84.56 156 GLY A CA 1
ATOM 1224 C C . GLY A 1 156 ? 20.126 -5.522 -25.138 1.00 84.56 156 GLY A C 1
ATOM 1225 O O . GLY A 1 156 ? 20.095 -6.707 -24.830 1.00 84.56 156 GLY A O 1
ATOM 1226 N N . LEU A 1 157 ? 19.473 -4.591 -24.431 1.00 88.75 157 LEU A N 1
ATOM 1227 C CA . LEU A 1 157 ? 18.467 -4.900 -23.412 1.00 88.75 157 LEU A CA 1
ATOM 1228 C C . LEU A 1 157 ? 17.062 -4.626 -23.960 1.00 88.75 157 LEU A C 1
ATOM 1230 O O . LEU A 1 157 ? 16.772 -3.549 -24.469 1.00 88.75 157 LEU A O 1
ATOM 1234 N N . THR A 1 158 ? 16.163 -5.588 -23.794 1.00 90.75 158 THR A N 1
ATOM 1235 C CA . THR A 1 158 ? 14.729 -5.435 -24.045 1.00 90.75 158 THR A CA 1
ATOM 1236 C C . THR A 1 158 ? 13.972 -5.692 -22.749 1.00 90.75 158 THR A C 1
ATOM 1238 O O . THR A 1 158 ? 14.126 -6.746 -22.141 1.00 90.75 158 THR A O 1
ATOM 1241 N N . ILE A 1 159 ? 13.139 -4.746 -22.326 1.00 90.56 159 ILE A N 1
ATOM 1242 C CA . ILE A 1 159 ? 12.253 -4.879 -21.166 1.00 90.56 159 ILE A CA 1
ATOM 1243 C C . ILE A 1 159 ? 10.822 -4.940 -21.691 1.00 90.56 159 ILE A C 1
ATOM 1245 O O . ILE A 1 159 ? 10.362 -3.991 -22.324 1.00 90.56 159 ILE A O 1
ATOM 1249 N N . ARG A 1 160 ? 10.113 -6.041 -21.442 1.00 89.69 160 ARG A N 1
ATOM 1250 C CA . ARG A 1 160 ? 8.688 -6.161 -21.773 1.00 89.69 160 ARG A CA 1
ATOM 1251 C C . ARG A 1 160 ? 7.874 -5.845 -20.532 1.00 89.69 160 ARG A C 1
ATOM 1253 O O . ARG A 1 160 ? 8.123 -6.420 -19.471 1.00 89.69 160 ARG A O 1
ATOM 1260 N N . LEU A 1 161 ? 6.939 -4.915 -20.663 1.00 86.38 161 LEU A N 1
ATOM 1261 C CA . LEU A 1 161 ? 6.023 -4.546 -19.597 1.00 86.38 161 LEU A CA 1
ATOM 1262 C C . LEU A 1 161 ? 4.751 -5.383 -19.664 1.00 86.38 161 LEU A C 1
ATOM 1264 O O . LEU A 1 161 ? 4.298 -5.761 -20.743 1.00 86.38 161 LEU A O 1
ATOM 1268 N N . SER A 1 162 ? 4.115 -5.574 -18.513 1.00 80.38 162 SER A N 1
ATOM 1269 C CA . SER A 1 162 ? 2.802 -6.218 -18.392 1.00 80.38 162 SER A CA 1
ATOM 1270 C C . SER A 1 162 ? 1.699 -5.476 -19.165 1.00 80.38 162 SER A C 1
ATOM 1272 O O . SER A 1 162 ? 0.662 -6.060 -19.463 1.00 80.38 162 SER A O 1
ATOM 1274 N N . SER A 1 163 ? 1.918 -4.202 -19.522 1.00 79.25 163 SER A N 1
ATOM 1275 C CA . SER A 1 163 ? 1.046 -3.419 -20.412 1.00 79.25 163 SER A CA 1
ATOM 1276 C C . SER A 1 163 ? 1.145 -3.825 -21.891 1.00 79.25 163 SER A C 1
ATOM 1278 O O . SER A 1 163 ? 0.355 -3.356 -22.707 1.00 79.25 163 SER A O 1
ATOM 1280 N N . GLY A 1 164 ? 2.128 -4.653 -22.256 1.00 82.69 164 GLY A N 1
ATOM 1281 C CA . GLY A 1 164 ? 2.492 -4.972 -23.637 1.00 82.69 164 GLY A CA 1
ATOM 1282 C C . GLY A 1 164 ? 3.493 -3.992 -24.261 1.00 82.69 164 GLY A C 1
ATOM 1283 O O . GLY A 1 164 ? 4.020 -4.265 -25.342 1.00 82.69 164 GLY A O 1
ATOM 1284 N N . GLU A 1 165 ? 3.801 -2.875 -23.593 1.00 86.38 165 GLU A N 1
ATOM 1285 C CA . GLU A 1 165 ? 4.857 -1.958 -24.025 1.00 86.38 165 GLU A CA 1
ATOM 1286 C C . GLU A 1 165 ? 6.232 -2.636 -23.941 1.00 86.38 165 GLU A C 1
ATOM 1288 O O . GLU A 1 165 ? 6.512 -3.435 -23.047 1.00 86.38 165 GLU A O 1
ATOM 1293 N N . THR A 1 166 ? 7.109 -2.318 -24.891 1.00 88.50 166 THR A N 1
ATOM 1294 C CA . THR A 1 166 ? 8.490 -2.800 -24.901 1.00 88.50 166 THR A CA 1
ATOM 1295 C C . THR A 1 166 ? 9.442 -1.615 -24.843 1.00 88.50 166 THR A C 1
ATOM 1297 O O . THR A 1 166 ? 9.420 -0.751 -25.716 1.00 88.50 166 THR A O 1
ATOM 1300 N N . ILE A 1 167 ? 10.299 -1.600 -23.826 1.00 87.88 167 ILE A N 1
ATOM 1301 C CA . ILE A 1 167 ? 11.334 -0.589 -23.629 1.00 87.88 167 ILE A CA 1
ATOM 1302 C C . ILE A 1 167 ? 12.670 -1.182 -24.070 1.00 87.88 167 ILE A C 1
ATOM 1304 O O . ILE A 1 167 ? 13.108 -2.207 -23.549 1.00 87.88 167 ILE A O 1
ATOM 1308 N N . GLN A 1 168 ? 13.331 -0.515 -25.010 1.00 88.50 168 GLN A N 1
ATOM 1309 C CA . GLN A 1 168 ? 14.680 -0.852 -25.459 1.00 88.50 168 GLN A CA 1
ATOM 1310 C C . GLN A 1 168 ? 15.598 0.339 -25.192 1.00 88.50 168 GLN A C 1
ATOM 1312 O O . GLN A 1 168 ? 15.549 1.320 -25.939 1.00 88.50 168 GLN A O 1
ATOM 1317 N N . PRO A 1 169 ? 16.398 0.302 -24.112 1.00 82.94 169 PRO A N 1
ATOM 1318 C CA . PRO A 1 169 ? 17.418 1.312 -23.883 1.00 82.94 169 PRO A CA 1
ATOM 1319 C C . PRO A 1 169 ? 18.419 1.320 -25.042 1.00 82.94 169 PRO A C 1
ATOM 1321 O O . PRO A 1 169 ? 18.719 0.289 -25.640 1.00 82.94 169 PRO A O 1
ATOM 1324 N N . THR A 1 170 ? 18.929 2.498 -25.378 1.00 77.00 170 THR A N 1
ATOM 1325 C CA . THR A 1 170 ? 19.877 2.691 -26.479 1.00 77.00 170 THR A CA 1
ATOM 1326 C C . THR A 1 170 ? 21.224 3.172 -25.957 1.00 77.00 170 THR A C 1
ATOM 1328 O O . THR A 1 170 ? 21.322 3.728 -24.864 1.00 77.00 170 THR A O 1
ATOM 1331 N N . ASP A 1 171 ? 22.267 2.989 -26.767 1.00 69.00 171 ASP A N 1
ATOM 1332 C CA . ASP A 1 171 ? 23.625 3.495 -26.510 1.00 69.00 171 ASP A CA 1
ATOM 1333 C C . ASP A 1 171 ? 23.733 5.032 -26.650 1.00 69.00 171 ASP A C 1
ATOM 1335 O O . ASP A 1 171 ? 24.761 5.626 -26.328 1.00 69.00 171 ASP A O 1
ATOM 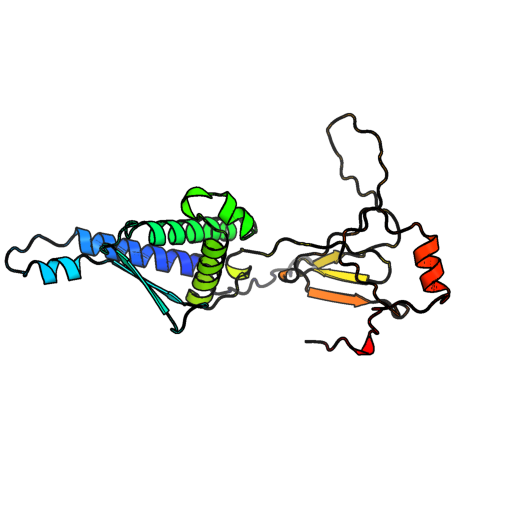1339 N N . THR A 1 172 ? 22.701 5.693 -27.186 1.00 57.75 172 THR A N 1
ATOM 1340 C CA . THR A 1 172 ? 22.732 7.109 -27.595 1.00 57.75 172 THR A CA 1
ATOM 1341 C C . THR A 1 172 ? 21.458 7.859 -27.215 1.00 57.75 172 THR A C 1
ATOM 1343 O O . THR A 1 172 ? 20.389 7.263 -27.098 1.00 57.75 172 THR A O 1
ATOM 1346 N N . GLU A 1 173 ? 21.597 9.178 -27.034 1.00 52.72 173 GLU A N 1
ATOM 1347 C CA . GLU A 1 173 ? 20.554 10.117 -26.603 1.00 52.72 173 GLU A CA 1
ATOM 1348 C C . GLU A 1 173 ? 19.277 9.997 -27.452 1.00 52.72 173 GLU A C 1
ATOM 1350 O O . GLU A 1 173 ? 19.269 10.359 -28.630 1.00 52.72 173 GLU A O 1
ATOM 1355 N N . VAL A 1 174 ? 18.171 9.541 -26.859 1.00 42.69 174 VAL A N 1
ATOM 1356 C CA . VAL A 1 174 ? 16.865 9.623 -27.521 1.00 42.69 174 VAL A CA 1
ATOM 1357 C C . VAL A 1 174 ? 16.191 10.931 -27.121 1.00 42.69 174 VAL A C 1
ATOM 1359 O O . VAL A 1 174 ? 15.612 11.068 -26.045 1.00 42.69 174 VAL A O 1
ATOM 1362 N N . HIS A 1 175 ? 16.228 11.906 -28.028 1.00 41.25 175 HIS A N 1
ATOM 1363 C CA . HIS A 1 175 ? 15.266 13.000 -28.037 1.00 41.25 175 HIS A CA 1
ATOM 1364 C C . HIS A 1 175 ? 13.896 12.487 -28.488 1.00 41.25 175 HIS A C 1
ATOM 1366 O O . HIS A 1 175 ? 13.538 12.623 -29.655 1.00 41.25 175 HIS A O 1
ATOM 1372 N N . THR A 1 176 ? 13.087 11.977 -27.563 1.00 31.97 176 THR A N 1
ATOM 1373 C CA . THR A 1 176 ? 11.637 11.926 -27.790 1.00 31.97 176 THR A CA 1
ATOM 1374 C C . THR A 1 176 ? 11.000 13.103 -27.068 1.00 31.97 176 THR A C 1
ATOM 1376 O O . THR A 1 176 ? 10.445 12.976 -25.980 1.00 31.97 176 THR A O 1
ATOM 1379 N N . TYR A 1 177 ? 11.094 14.293 -27.664 1.00 40.16 177 TYR A N 1
ATOM 1380 C CA . TYR A 1 177 ? 10.159 15.357 -27.315 1.00 40.16 177 TYR A CA 1
ATOM 1381 C C . TYR A 1 177 ? 8.806 15.017 -27.951 1.00 40.16 177 TYR A C 1
ATOM 1383 O O . TYR A 1 177 ? 8.615 15.193 -29.152 1.00 40.16 177 TYR A O 1
ATOM 1391 N N . GLY A 1 178 ? 7.848 14.571 -27.134 1.00 40.38 178 GLY A N 1
ATOM 1392 C CA . GLY A 1 178 ? 6.442 14.891 -27.392 1.00 40.38 178 GLY A CA 1
ATOM 1393 C C . GLY A 1 178 ? 6.258 16.421 -27.432 1.00 40.38 178 GLY A C 1
ATOM 1394 O O . GLY A 1 178 ? 7.122 17.152 -26.936 1.00 40.38 178 GLY A O 1
ATOM 1395 N N . PRO A 1 179 ? 5.181 16.952 -28.035 1.00 36.62 179 PRO A N 1
ATOM 1396 C CA . PRO A 1 179 ? 5.065 18.384 -28.289 1.00 36.62 179 PRO A CA 1
ATOM 1397 C C . PRO A 1 179 ? 4.950 19.168 -26.971 1.00 36.62 179 PRO A C 1
ATOM 1399 O O . PRO A 1 179 ? 3.897 19.204 -26.339 1.00 36.62 179 PRO A O 1
ATOM 1402 N N . ILE A 1 180 ? 6.038 19.828 -26.560 1.00 37.19 180 ILE A N 1
ATOM 1403 C CA . ILE A 1 180 ? 6.045 20.782 -25.446 1.00 37.19 180 ILE A CA 1
ATOM 1404 C C . ILE A 1 180 ? 5.535 22.126 -25.972 1.00 37.19 180 ILE A C 1
ATOM 1406 O O . ILE A 1 180 ? 6.274 22.910 -26.568 1.00 37.19 180 ILE A O 1
ATOM 1410 N N . PHE A 1 181 ? 4.267 22.430 -25.703 1.00 40.56 181 PHE A N 1
ATOM 1411 C CA . PHE A 1 181 ? 3.827 23.817 -25.620 1.00 40.56 181 PHE A CA 1
ATOM 1412 C C . PHE A 1 181 ? 4.363 24.400 -24.312 1.00 40.56 181 PHE A C 1
ATOM 1414 O O . PHE A 1 181 ? 3.826 24.119 -23.248 1.00 40.56 181 PHE A O 1
ATOM 1421 N N . THR A 1 182 ? 5.450 25.168 -24.378 1.00 35.31 182 THR A N 1
ATOM 1422 C CA . THR A 1 182 ? 5.728 26.366 -23.556 1.00 35.31 182 THR A CA 1
ATOM 1423 C C . THR A 1 182 ? 7.146 26.854 -23.849 1.00 35.31 182 THR A C 1
ATOM 1425 O O . THR A 1 182 ? 8.107 26.092 -23.878 1.00 35.31 182 THR A O 1
ATOM 1428 N N . GLY A 1 183 ? 7.247 28.145 -24.161 1.00 37.12 183 GLY A N 1
ATOM 1429 C CA . GLY A 1 183 ? 8.418 28.750 -24.780 1.00 37.12 183 GLY A CA 1
ATOM 1430 C C . GLY A 1 183 ? 9.681 28.820 -23.918 1.00 37.12 183 GLY A C 1
ATOM 1431 O O . GLY A 1 183 ? 9.649 28.850 -22.691 1.00 37.12 183 GLY A O 1
ATOM 1432 N N . ASN A 1 184 ? 10.793 28.946 -24.644 1.00 41.59 184 ASN A N 1
ATOM 1433 C CA . ASN A 1 184 ? 12.118 29.385 -24.212 1.00 41.59 184 ASN A CA 1
ATOM 1434 C C . ASN A 1 184 ? 12.770 28.614 -23.051 1.00 41.59 184 ASN A C 1
ATOM 1436 O O . ASN A 1 184 ? 12.865 29.101 -21.924 1.00 41.59 184 ASN A O 1
ATOM 1440 N N . ARG A 1 185 ? 13.427 27.498 -23.390 1.00 38.97 185 ARG A N 1
ATOM 1441 C CA . ARG A 1 185 ? 14.681 27.084 -22.741 1.00 38.97 185 ARG A CA 1
ATOM 1442 C C . ARG A 1 185 ? 15.720 26.706 -23.794 1.00 38.97 185 ARG A C 1
ATOM 1444 O O . ARG A 1 185 ? 15.384 26.181 -24.845 1.00 38.97 185 ARG A O 1
ATOM 1451 N N . ARG A 1 186 ? 16.981 27.033 -23.498 1.00 38.44 186 ARG A N 1
ATOM 1452 C CA . ARG A 1 186 ? 18.168 26.657 -24.277 1.00 38.44 186 ARG A CA 1
ATOM 1453 C C . ARG A 1 186 ? 18.201 25.131 -24.437 1.00 38.44 186 ARG A C 1
ATOM 1455 O O . ARG A 1 186 ? 17.989 24.434 -23.448 1.00 38.44 186 ARG A O 1
ATOM 1462 N N . ASN A 1 187 ? 18.472 24.650 -25.650 1.00 35.69 187 ASN A N 1
ATOM 1463 C CA . ASN A 1 187 ? 18.685 23.233 -25.943 1.00 35.69 187 ASN A CA 1
ATOM 1464 C C . ASN A 1 187 ? 19.975 22.770 -25.251 1.00 35.69 187 ASN A C 1
ATOM 1466 O O . ASN A 1 187 ? 21.065 22.953 -25.786 1.00 35.69 187 ASN A O 1
ATOM 1470 N N . ASP A 1 188 ? 19.842 22.246 -24.037 1.00 39.41 188 ASP A N 1
ATOM 1471 C CA . ASP A 1 188 ? 20.881 21.480 -23.351 1.00 39.41 188 ASP A CA 1
ATOM 1472 C C . ASP A 1 188 ? 20.592 20.008 -23.689 1.00 39.41 188 ASP A C 1
ATOM 1474 O O . ASP A 1 188 ? 19.757 19.363 -23.053 1.00 39.41 188 ASP A O 1
ATOM 1478 N N . THR A 1 189 ? 21.176 19.533 -24.790 1.00 40.91 189 THR A N 1
ATOM 1479 C CA . THR A 1 189 ? 21.161 18.137 -25.255 1.00 40.91 189 THR A CA 1
ATOM 1480 C C . THR A 1 189 ? 21.863 17.297 -24.190 1.00 40.91 189 THR A C 1
ATOM 1482 O O . THR A 1 189 ? 23.085 17.342 -24.072 1.00 40.91 189 THR A O 1
ATOM 1485 N N . ARG A 1 190 ? 21.100 16.638 -23.313 1.00 48.62 190 ARG A N 1
ATOM 1486 C CA . ARG A 1 190 ? 21.650 15.792 -22.249 1.00 48.62 190 ARG A CA 1
ATOM 1487 C C . ARG A 1 190 ? 21.279 14.346 -22.510 1.00 48.62 190 ARG A C 1
ATOM 1489 O O . ARG A 1 190 ? 20.090 14.034 -22.547 1.00 48.62 190 ARG A O 1
ATOM 1496 N N . SER A 1 191 ? 22.289 13.484 -22.563 1.00 49.91 191 SER A N 1
ATOM 1497 C CA . SER A 1 191 ? 22.164 12.035 -22.432 1.00 49.91 191 SER A CA 1
ATOM 1498 C C . SER A 1 191 ? 21.380 11.685 -21.165 1.00 49.91 191 SER A C 1
ATOM 1500 O O . SER A 1 191 ? 21.894 11.735 -20.048 1.00 49.91 191 SER A O 1
ATOM 1502 N N . GLN A 1 192 ? 20.087 11.411 -21.329 1.00 60.88 192 GLN A N 1
ATOM 1503 C CA . GLN A 1 192 ? 19.235 10.875 -20.277 1.00 60.88 192 GLN A CA 1
ATOM 1504 C C . GLN A 1 192 ? 19.132 9.374 -20.515 1.00 60.88 192 GLN A C 1
ATOM 1506 O O . GLN A 1 192 ? 18.606 8.942 -21.537 1.00 60.88 192 GLN A O 1
ATOM 1511 N N . GLY A 1 193 ? 19.665 8.577 -19.585 1.00 69.50 193 GLY A N 1
ATOM 1512 C CA . GLY A 1 193 ? 19.395 7.142 -19.570 1.00 69.50 193 GLY A CA 1
ATOM 1513 C C . GLY A 1 193 ? 17.889 6.875 -19.486 1.00 69.50 193 GLY A C 1
ATOM 1514 O O . GLY A 1 193 ? 17.108 7.729 -19.064 1.00 69.50 193 GLY A O 1
ATOM 1515 N N . THR A 1 194 ? 17.474 5.679 -19.880 1.00 80.19 194 THR A N 1
ATOM 1516 C CA . THR A 1 194 ? 16.075 5.255 -19.789 1.00 80.19 194 THR A CA 1
ATOM 1517 C C . THR A 1 194 ? 15.730 4.955 -18.332 1.00 80.19 194 THR A C 1
ATOM 1519 O O . THR A 1 194 ? 16.486 4.264 -17.650 1.00 80.19 194 THR A O 1
ATOM 1522 N N . LEU A 1 195 ? 14.610 5.477 -17.827 1.00 82.38 195 LEU A N 1
ATOM 1523 C CA . LEU A 1 195 ? 14.165 5.185 -16.463 1.00 82.38 195 LEU A CA 1
ATOM 1524 C C . LEU A 1 195 ? 13.802 3.703 -16.348 1.00 82.38 195 LEU A C 1
ATOM 1526 O O . LEU A 1 195 ? 13.031 3.192 -17.157 1.00 82.38 195 LEU A O 1
ATOM 1530 N N . ILE A 1 196 ? 14.336 3.022 -15.334 1.00 84.12 196 ILE A N 1
ATOM 1531 C CA . ILE A 1 196 ? 13.983 1.625 -15.079 1.00 84.12 196 ILE A CA 1
ATOM 1532 C C . ILE A 1 196 ? 12.532 1.585 -14.572 1.00 84.12 196 ILE A C 1
ATOM 1534 O O . ILE A 1 196 ? 12.237 2.235 -13.559 1.00 84.12 196 ILE A O 1
ATOM 1538 N N . PRO A 1 197 ? 11.628 0.846 -15.244 1.00 83.00 197 PRO A N 1
ATOM 1539 C CA . PRO A 1 197 ? 10.250 0.672 -14.799 1.00 83.00 197 PRO A CA 1
ATOM 1540 C C . PRO A 1 197 ? 10.179 0.063 -13.400 1.00 83.00 197 PRO A C 1
ATOM 1542 O O . PRO A 1 197 ? 11.124 -0.560 -12.910 1.00 83.00 197 PRO A O 1
ATOM 1545 N N . VAL A 1 198 ? 9.041 0.229 -12.735 1.00 81.38 198 VAL A N 1
ATOM 1546 C CA . VAL A 1 198 ? 8.816 -0.435 -11.451 1.00 81.38 198 VAL A CA 1
ATOM 1547 C C . VAL A 1 198 ? 8.780 -1.941 -11.699 1.00 81.38 198 VAL A C 1
ATOM 1549 O O . VAL A 1 198 ? 8.129 -2.392 -12.631 1.00 81.38 198 VAL A O 1
ATOM 1552 N N . GLY A 1 199 ? 9.473 -2.732 -10.875 1.00 77.50 199 GLY A N 1
ATOM 1553 C CA . GLY A 1 199 ? 9.616 -4.175 -11.118 1.00 77.50 199 GLY A CA 1
ATOM 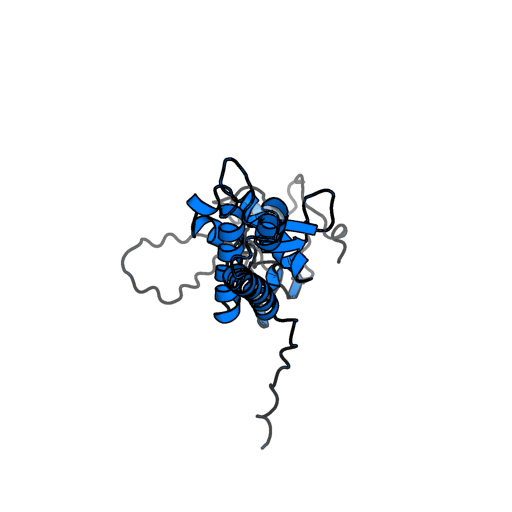1554 C C . GLY A 1 199 ? 8.293 -4.947 -11.212 1.00 77.50 199 GLY A C 1
ATOM 1555 O O . GLY A 1 199 ? 8.243 -5.973 -11.871 1.00 77.50 199 GLY A O 1
ATOM 1556 N N . GLU A 1 200 ? 7.226 -4.437 -10.594 1.00 77.06 200 GLU A N 1
ATOM 1557 C CA . GLU A 1 200 ? 5.868 -5.001 -10.660 1.00 77.06 200 GLU A CA 1
ATOM 1558 C C . GLU A 1 200 ? 5.242 -4.878 -12.063 1.00 77.06 200 GLU A C 1
ATOM 1560 O O . GLU A 1 200 ? 4.375 -5.673 -12.419 1.00 77.06 200 GLU A O 1
ATOM 1565 N N . ASP A 1 201 ? 5.705 -3.913 -12.862 1.00 80.75 201 ASP A N 1
ATOM 1566 C CA . ASP A 1 201 ? 5.244 -3.682 -14.231 1.00 80.75 201 ASP A CA 1
ATOM 1567 C C . ASP A 1 201 ? 6.072 -4.472 -15.257 1.00 80.75 201 ASP A C 1
ATOM 1569 O O . ASP A 1 201 ? 5.706 -4.500 -16.429 1.00 80.75 201 ASP A O 1
ATOM 1573 N N . ILE A 1 202 ? 7.182 -5.102 -14.849 1.00 87.00 202 ILE A N 1
ATOM 1574 C CA . ILE A 1 202 ? 8.087 -5.817 -15.753 1.00 87.00 202 ILE A CA 1
ATOM 1575 C C . ILE A 1 202 ? 7.652 -7.278 -15.877 1.00 87.00 202 ILE A C 1
ATOM 1577 O O . ILE A 1 202 ? 7.706 -8.041 -14.917 1.00 87.00 202 ILE A O 1
ATOM 1581 N N . GLU A 1 203 ? 7.275 -7.677 -17.089 1.00 89.06 203 GLU A N 1
ATOM 1582 C CA . GLU A 1 203 ? 6.920 -9.055 -17.430 1.00 89.06 203 GLU A CA 1
ATOM 1583 C C . GLU A 1 203 ? 8.179 -9.900 -17.658 1.00 89.06 203 GLU A C 1
ATOM 1585 O O . GLU A 1 203 ? 8.311 -11.008 -17.140 1.00 89.06 203 GLU A O 1
ATOM 1590 N N . SER A 1 204 ? 9.117 -9.390 -18.458 1.00 91.00 204 SER A N 1
ATOM 1591 C CA . SER A 1 204 ? 10.346 -10.111 -18.790 1.00 91.00 204 SER A CA 1
ATOM 1592 C C . SER A 1 204 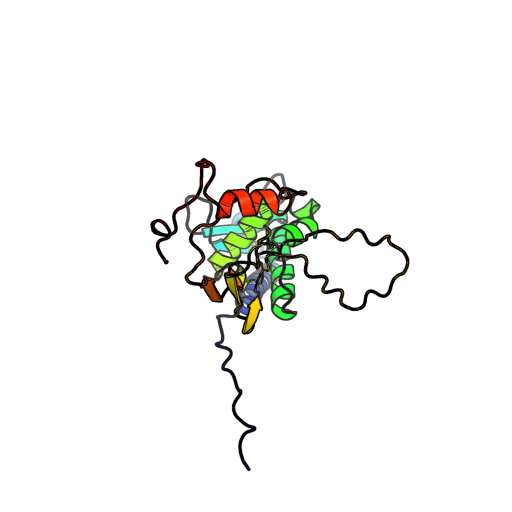? 11.463 -9.186 -19.260 1.00 91.00 204 SER A C 1
ATOM 1594 O O . SER A 1 204 ? 11.236 -8.056 -19.700 1.00 91.00 204 SER A O 1
ATOM 1596 N N . PHE A 1 205 ? 12.686 -9.709 -19.189 1.00 90.56 205 PHE A N 1
ATOM 1597 C CA . PHE A 1 205 ? 13.876 -9.106 -19.774 1.00 90.56 205 PHE A CA 1
ATOM 1598 C C . PHE A 1 205 ? 14.417 -10.016 -20.880 1.00 90.56 205 PHE A C 1
ATOM 1600 O O . PHE A 1 205 ? 14.432 -11.237 -20.729 1.00 90.56 205 PHE A O 1
ATOM 1607 N N . GLY A 1 206 ? 14.894 -9.418 -21.965 1.00 89.56 206 GLY A N 1
ATOM 1608 C CA . GLY A 1 206 ? 15.673 -10.068 -23.011 1.00 89.56 206 GLY A CA 1
ATOM 1609 C C . GLY A 1 206 ? 17.021 -9.375 -23.155 1.00 89.56 206 GLY A C 1
ATOM 1610 O O . GLY A 1 206 ? 17.084 -8.148 -23.113 1.00 89.56 206 GLY A O 1
ATOM 1611 N N . LEU A 1 207 ? 18.084 -10.158 -23.315 1.00 89.19 207 LEU A N 1
ATOM 1612 C CA . LEU A 1 207 ? 19.421 -9.662 -23.625 1.00 89.19 207 LEU A CA 1
ATOM 1613 C C . LEU A 1 207 ? 19.851 -10.214 -24.985 1.00 89.19 207 LEU A C 1
ATOM 1615 O O . LEU A 1 207 ? 19.596 -11.384 -25.273 1.00 89.19 207 LEU A O 1
ATOM 1619 N N . GLU A 1 208 ? 20.482 -9.382 -25.809 1.00 87.31 208 GLU A N 1
ATOM 1620 C CA . GLU A 1 208 ? 21.162 -9.836 -27.025 1.00 87.31 208 GLU A CA 1
ATOM 1621 C C . GLU A 1 208 ? 22.375 -10.713 -26.659 1.00 87.31 208 GLU A C 1
ATOM 1623 O O . GLU A 1 208 ? 22.999 -10.535 -25.610 1.00 87.31 208 GLU A O 1
ATOM 1628 N N . GLU A 1 209 ? 22.688 -11.705 -27.500 1.00 82.06 209 GLU A N 1
ATOM 1629 C CA . GLU A 1 209 ? 23.714 -12.725 -27.210 1.00 82.06 209 GLU A CA 1
ATOM 1630 C C . GLU A 1 209 ? 25.140 -12.155 -27.097 1.00 82.06 209 GLU A C 1
ATOM 1632 O O . GLU A 1 209 ? 26.022 -12.798 -26.530 1.00 82.06 209 GLU A O 1
ATOM 1637 N N . ASP A 1 210 ? 25.381 -10.958 -27.628 1.00 82.81 210 ASP A N 1
ATOM 1638 C CA . ASP A 1 210 ? 26.668 -10.264 -27.595 1.00 82.81 210 ASP A CA 1
ATOM 1639 C C . ASP A 1 210 ? 26.871 -9.404 -26.330 1.00 82.81 210 ASP A C 1
ATOM 1641 O O . ASP A 1 210 ? 27.964 -8.865 -26.111 1.00 82.81 210 ASP A O 1
ATOM 1645 N N . VAL A 1 211 ? 25.864 -9.312 -25.452 1.00 82.12 211 VAL A N 1
ATOM 1646 C CA . VAL A 1 211 ? 25.984 -8.641 -24.153 1.00 82.12 211 VAL A CA 1
ATOM 1647 C C . VAL A 1 211 ? 26.737 -9.540 -23.169 1.00 82.12 211 VAL A C 1
ATOM 1649 O O . VAL A 1 211 ? 26.179 -10.440 -22.549 1.00 82.12 211 VAL A O 1
ATOM 1652 N N . CYS A 1 212 ? 28.027 -9.263 -22.977 1.00 82.00 212 CYS A N 1
ATOM 1653 C CA . CYS A 1 212 ? 28.903 -10.077 -22.121 1.00 82.00 212 CYS A CA 1
ATOM 1654 C C . CYS A 1 212 ? 29.019 -9.586 -20.666 1.00 82.00 212 CYS A C 1
ATOM 1656 O O . CYS A 1 212 ? 29.489 -10.327 -19.801 1.00 82.00 212 CYS A O 1
ATOM 1658 N N . TRP A 1 213 ? 28.658 -8.332 -20.383 1.00 81.19 213 TRP A N 1
ATOM 1659 C CA . TRP A 1 213 ? 28.813 -7.725 -19.058 1.00 81.19 213 TRP A CA 1
ATOM 1660 C C . TRP A 1 213 ? 27.770 -6.636 -18.804 1.00 81.19 213 TRP A C 1
ATOM 1662 O O . TRP A 1 213 ? 27.260 -6.011 -19.728 1.00 81.19 213 TRP A O 1
ATOM 1672 N N . VAL A 1 214 ? 27.495 -6.380 -17.523 1.00 83.38 214 VAL A N 1
ATOM 1673 C CA . VAL A 1 214 ? 26.665 -5.262 -17.055 1.00 83.38 214 VAL A CA 1
ATOM 1674 C C . VAL A 1 214 ? 27.466 -4.456 -16.036 1.00 83.38 214 VAL A C 1
ATOM 1676 O O . VAL A 1 214 ? 28.078 -5.024 -15.128 1.00 83.38 214 VAL A O 1
ATOM 1679 N N . LEU A 1 215 ? 27.467 -3.129 -16.175 1.00 81.94 215 LEU A N 1
ATOM 1680 C CA . LEU A 1 215 ? 28.120 -2.212 -15.239 1.00 81.94 215 LEU A CA 1
ATOM 1681 C C . LEU A 1 215 ? 27.070 -1.532 -14.359 1.00 81.94 215 LEU A C 1
ATOM 1683 O O . LEU A 1 215 ? 26.261 -0.742 -14.839 1.00 81.94 215 LEU A O 1
ATOM 1687 N N . VAL A 1 216 ? 27.112 -1.809 -13.057 1.00 83.75 216 VAL A N 1
ATOM 1688 C CA . VAL A 1 216 ? 26.237 -1.169 -12.067 1.00 83.75 216 VAL A CA 1
ATOM 1689 C C . VAL A 1 216 ? 26.982 -0.014 -11.411 1.00 83.75 216 VAL A C 1
ATOM 1691 O O . VAL A 1 216 ? 28.063 -0.199 -10.851 1.00 83.75 216 VAL A O 1
ATOM 1694 N N . VAL A 1 217 ? 26.395 1.180 -11.456 1.00 78.38 217 VAL A N 1
ATOM 1695 C CA . VAL A 1 217 ? 26.998 2.397 -10.906 1.00 78.38 217 VAL A CA 1
ATOM 1696 C C . VAL A 1 217 ? 26.083 2.981 -9.830 1.00 78.38 217 VAL A C 1
ATOM 1698 O O . VAL A 1 217 ? 24.958 3.378 -10.108 1.00 78.38 217 VAL A O 1
ATOM 1701 N N . GLU A 1 218 ? 26.552 3.018 -8.580 1.00 70.06 218 GLU A N 1
ATOM 1702 C CA . GLU A 1 218 ? 25.731 3.389 -7.410 1.00 70.06 218 GLU A CA 1
ATOM 1703 C C . GLU A 1 218 ? 25.451 4.899 -7.306 1.00 70.06 218 GLU A C 1
ATOM 1705 O O . GLU A 1 218 ? 24.432 5.329 -6.765 1.00 70.06 218 GLU A O 1
ATOM 1710 N N . LYS A 1 219 ? 26.355 5.733 -7.822 1.00 66.38 219 LYS A N 1
ATOM 1711 C CA . LYS A 1 219 ? 26.211 7.190 -7.789 1.00 66.38 219 LYS A CA 1
ATOM 1712 C C . LYS A 1 219 ? 25.658 7.661 -9.124 1.00 66.38 219 LYS A C 1
ATOM 1714 O O . LYS A 1 219 ? 26.123 7.187 -10.151 1.00 66.38 219 LYS A O 1
ATOM 1719 N N . GLU A 1 220 ? 24.741 8.631 -9.127 1.00 55.44 220 GLU A N 1
ATOM 1720 C CA . GLU A 1 220 ? 24.338 9.276 -10.380 1.00 55.44 220 GLU A CA 1
ATOM 1721 C C . GLU A 1 220 ? 25.552 9.939 -11.027 1.00 55.44 220 GLU A C 1
ATOM 1723 O O . GLU A 1 220 ? 26.011 11.015 -10.620 1.00 55.44 220 GLU A O 1
ATOM 1728 N N . VAL A 1 221 ? 26.105 9.251 -12.019 1.00 51.28 221 VAL A N 1
ATOM 1729 C CA . VAL A 1 221 ? 27.165 9.768 -12.860 1.00 51.28 221 VAL A CA 1
ATOM 1730 C C . VAL A 1 221 ? 26.465 10.626 -13.903 1.00 51.28 221 VAL A C 1
ATOM 1732 O O . VAL A 1 221 ? 26.016 10.145 -14.934 1.00 51.28 221 VAL A O 1
ATOM 1735 N N . ARG A 1 222 ? 26.306 11.910 -13.563 1.00 47.69 222 ARG A N 1
ATOM 1736 C CA . ARG A 1 222 ? 25.687 12.929 -14.433 1.00 47.69 222 ARG A CA 1
ATOM 1737 C C . ARG A 1 222 ? 26.407 13.068 -15.771 1.00 47.69 222 ARG A C 1
ATOM 1739 O O . ARG A 1 222 ? 25.787 13.461 -16.745 1.00 47.69 222 ARG A O 1
ATOM 1746 N N . ASP A 1 223 ? 27.681 12.698 -15.777 1.00 48.06 223 ASP A N 1
ATOM 1747 C CA . ASP A 1 223 ? 28.558 12.663 -16.932 1.00 48.06 223 ASP A CA 1
ATOM 1748 C C . ASP A 1 223 ? 29.157 11.256 -16.991 1.00 48.06 223 ASP A C 1
ATOM 1750 O O . ASP A 1 223 ? 30.291 11.045 -16.549 1.00 48.06 223 ASP A O 1
ATOM 1754 N N . LEU A 1 224 ? 28.372 10.247 -17.408 1.00 48.41 224 LEU A N 1
ATOM 1755 C CA . LEU A 1 224 ? 28.975 8.962 -17.786 1.00 48.41 224 LEU A CA 1
ATOM 1756 C C . LEU A 1 224 ? 30.059 9.343 -18.794 1.00 48.41 224 LEU A C 1
ATOM 1758 O O . LEU A 1 224 ? 29.725 10.039 -19.759 1.00 48.41 224 LEU A O 1
ATOM 1762 N N . PRO A 1 225 ? 31.347 9.055 -18.511 1.00 41.81 225 PRO A N 1
ATOM 1763 C CA . PRO A 1 225 ? 32.410 9.634 -19.298 1.00 41.81 225 PRO A CA 1
ATOM 1764 C C . PRO A 1 225 ? 32.134 9.239 -20.735 1.00 41.81 225 PRO A C 1
ATOM 1766 O O . PRO A 1 225 ? 31.767 8.093 -21.002 1.00 41.81 225 PRO A O 1
ATOM 1769 N N . SER A 1 226 ? 32.205 10.247 -21.596 1.00 47.72 226 SER A N 1
ATOM 1770 C CA . SER A 1 226 ? 32.008 10.175 -23.034 1.00 47.72 226 SER A CA 1
ATOM 1771 C C . SER A 1 226 ? 32.427 8.818 -23.605 1.00 47.72 226 SER A C 1
ATOM 1773 O O . SER A 1 226 ? 33.383 8.215 -23.124 1.00 47.72 226 SER A O 1
ATOM 1775 N N . ILE A 1 227 ? 31.725 8.380 -24.656 1.00 48.81 227 ILE A N 1
ATOM 1776 C CA . ILE A 1 227 ? 32.004 7.255 -25.576 1.00 48.81 227 ILE A CA 1
ATOM 1777 C C . ILE A 1 227 ? 33.383 6.557 -25.401 1.00 48.81 227 ILE A C 1
ATOM 1779 O O . ILE A 1 227 ? 33.379 5.342 -25.212 1.00 48.81 227 ILE A O 1
ATOM 1783 N N . PRO A 1 228 ? 34.548 7.247 -25.349 1.00 46.22 228 PRO A N 1
ATOM 1784 C CA . PRO A 1 228 ? 35.837 6.656 -24.963 1.00 46.22 228 PRO A CA 1
ATOM 1785 C C . PRO A 1 228 ? 35.884 5.752 -23.711 1.00 46.22 228 PRO A C 1
ATOM 1787 O O . PRO A 1 228 ? 36.699 4.835 -23.702 1.00 46.22 228 PRO A O 1
ATOM 1790 N N . PHE A 1 229 ? 35.075 5.944 -22.660 1.00 48.78 229 PHE A N 1
ATOM 1791 C CA . PHE A 1 229 ? 35.083 5.029 -21.500 1.00 48.78 229 PHE A CA 1
ATOM 1792 C C . PHE A 1 229 ? 34.395 3.693 -21.808 1.00 48.78 229 PHE A C 1
ATOM 1794 O O . PHE A 1 229 ? 34.902 2.637 -21.433 1.00 48.78 229 PHE A O 1
ATOM 1801 N N . ILE A 1 230 ? 33.277 3.730 -22.538 1.00 53.78 230 ILE A N 1
ATOM 1802 C CA . ILE A 1 230 ? 32.576 2.525 -23.004 1.00 53.78 230 ILE A CA 1
ATOM 1803 C C . ILE A 1 230 ? 33.408 1.808 -24.081 1.00 53.78 230 ILE A C 1
ATOM 1805 O O . ILE A 1 230 ? 33.498 0.583 -24.063 1.00 53.78 230 ILE A O 1
ATOM 1809 N N . ASP A 1 231 ? 34.108 2.544 -24.947 1.00 48.84 231 ASP A N 1
ATOM 1810 C CA . ASP A 1 231 ? 35.050 1.963 -25.914 1.00 48.84 231 ASP A CA 1
ATOM 1811 C C . ASP A 1 231 ? 36.291 1.355 -25.240 1.00 48.84 231 ASP A C 1
ATOM 1813 O O . ASP A 1 231 ? 36.758 0.288 -25.644 1.00 48.84 231 ASP A O 1
ATOM 1817 N N . ALA A 1 232 ? 36.812 1.969 -24.172 1.00 50.16 232 ALA A N 1
ATOM 1818 C CA . ALA A 1 232 ? 37.894 1.391 -23.369 1.00 50.16 232 ALA A CA 1
ATOM 1819 C C . ALA A 1 232 ? 37.466 0.077 -22.684 1.00 50.16 232 ALA A C 1
ATOM 1821 O O . ALA A 1 232 ? 38.248 -0.873 -22.621 1.00 50.16 232 ALA A O 1
ATOM 1822 N N . LEU A 1 233 ? 36.204 -0.004 -22.240 1.00 52.28 233 LEU A N 1
ATOM 1823 C CA . LEU A 1 233 ? 35.589 -1.230 -21.723 1.00 52.28 233 LEU A CA 1
ATOM 1824 C C . LEU A 1 233 ? 35.430 -2.305 -22.811 1.00 52.28 233 LEU A C 1
ATOM 1826 O O . LEU A 1 233 ? 35.796 -3.457 -22.582 1.00 52.28 233 LEU A O 1
ATOM 1830 N N . ARG A 1 234 ? 34.941 -1.941 -24.008 1.00 49.38 234 ARG A N 1
ATOM 1831 C CA . ARG A 1 234 ? 34.789 -2.862 -25.155 1.00 49.38 234 ARG A CA 1
ATOM 1832 C C . ARG A 1 234 ? 36.130 -3.393 -25.677 1.00 49.38 234 ARG A C 1
ATOM 1834 O O . ARG A 1 234 ? 36.192 -4.520 -26.156 1.00 49.38 234 ARG A O 1
ATOM 1841 N N . THR A 1 235 ? 37.205 -2.612 -25.570 1.00 51.00 235 THR A N 1
ATOM 1842 C CA . THR A 1 235 ? 38.550 -2.978 -26.059 1.00 51.00 235 THR A CA 1
ATOM 1843 C C . THR A 1 235 ? 39.401 -3.759 -25.049 1.00 51.00 235 THR A C 1
ATOM 1845 O O . THR A 1 235 ? 40.524 -4.148 -25.371 1.00 51.00 235 THR A O 1
ATOM 1848 N N . GLY A 1 236 ? 38.881 -4.044 -23.847 1.00 44.97 236 GLY A N 1
ATOM 1849 C CA . GLY A 1 236 ? 39.530 -4.922 -22.865 1.00 44.97 236 GLY A CA 1
ATOM 1850 C C . GLY A 1 236 ? 40.789 -4.342 -22.210 1.00 44.97 236 GLY A C 1
ATOM 1851 O O . GLY A 1 236 ? 41.581 -5.085 -21.625 1.00 44.97 236 GLY A O 1
ATOM 1852 N N . ILE A 1 237 ? 41.002 -3.026 -22.285 1.00 41.38 237 ILE A N 1
ATOM 1853 C CA . ILE A 1 237 ? 42.193 -2.391 -21.715 1.00 41.38 237 ILE A CA 1
ATOM 1854 C C . ILE A 1 237 ? 41.917 -2.019 -20.254 1.00 41.38 237 ILE A C 1
ATOM 1856 O O . ILE A 1 237 ? 41.553 -0.893 -19.930 1.00 41.38 237 ILE A O 1
ATOM 1860 N N . GLY A 1 238 ? 42.141 -2.984 -19.362 1.00 39.97 238 GLY A N 1
ATOM 1861 C CA . GLY A 1 238 ? 42.258 -2.757 -17.920 1.00 39.97 238 GLY A CA 1
ATOM 1862 C C . GLY A 1 238 ? 41.148 -3.410 -17.103 1.00 39.97 238 GLY A C 1
ATOM 1863 O O . GLY A 1 238 ? 39.993 -3.002 -17.154 1.00 39.97 238 GLY A O 1
ATOM 1864 N N . GLY A 1 239 ? 41.521 -4.423 -16.315 1.00 40.91 239 GLY A N 1
ATOM 1865 C CA . GLY A 1 239 ? 40.618 -5.088 -15.380 1.00 40.91 239 GLY A CA 1
ATOM 1866 C C . GLY A 1 239 ? 40.014 -4.096 -14.389 1.00 40.91 239 GLY A C 1
ATOM 1867 O O . GLY A 1 239 ? 40.739 -3.373 -13.704 1.00 40.91 239 GLY A O 1
ATOM 1868 N N . LEU A 1 240 ? 38.684 -4.071 -14.315 1.00 45.41 240 LEU A N 1
ATOM 1869 C CA . LEU A 1 240 ? 37.949 -3.220 -13.390 1.00 45.41 240 LEU A CA 1
ATOM 1870 C C . LEU A 1 240 ? 37.404 -4.024 -12.206 1.00 45.41 240 LEU A C 1
ATOM 1872 O O . LEU A 1 240 ? 36.920 -5.145 -12.382 1.00 45.41 240 LEU A O 1
ATOM 1876 N N . PRO A 1 241 ? 37.440 -3.448 -10.995 1.00 40.19 241 PRO A N 1
ATOM 1877 C CA . PRO A 1 241 ? 36.787 -4.026 -9.834 1.00 40.19 241 PRO A CA 1
ATOM 1878 C C . PRO A 1 241 ? 35.260 -3.899 -9.976 1.00 40.19 241 PRO A C 1
ATOM 1880 O O . PRO A 1 241 ? 34.755 -2.827 -10.297 1.00 40.19 241 PRO A O 1
ATOM 1883 N N . ASN A 1 242 ? 34.540 -4.986 -9.674 1.00 43.00 242 ASN A N 1
ATOM 1884 C CA . ASN A 1 242 ? 33.072 -5.093 -9.560 1.00 43.00 242 ASN A CA 1
ATOM 1885 C C . ASN A 1 242 ? 32.251 -5.332 -10.845 1.00 43.00 242 ASN A C 1
ATOM 1887 O O . ASN A 1 242 ? 31.029 -5.189 -10.805 1.00 43.00 242 ASN A O 1
ATOM 1891 N N . ALA A 1 243 ? 32.860 -5.755 -11.956 1.00 43.59 243 ALA A N 1
ATOM 1892 C CA . ALA A 1 243 ? 32.092 -6.323 -13.068 1.00 43.59 243 ALA A CA 1
ATOM 1893 C C . ALA A 1 243 ? 31.469 -7.667 -12.640 1.00 43.59 243 ALA A C 1
ATOM 1895 O O . ALA A 1 243 ? 32.180 -8.569 -12.193 1.00 43.59 243 ALA A O 1
ATOM 1896 N N . LEU A 1 244 ? 30.144 -7.802 -12.742 1.00 46.12 244 LEU A N 1
ATOM 1897 C CA . LEU A 1 244 ? 29.457 -9.066 -12.470 1.00 46.12 244 LEU A CA 1
ATOM 1898 C C . LEU A 1 244 ? 29.412 -9.900 -13.756 1.00 46.12 244 LEU A C 1
ATOM 1900 O O . LEU A 1 244 ? 28.829 -9.470 -14.749 1.00 46.12 244 LEU A O 1
ATOM 1904 N N . SER A 1 245 ? 30.005 -11.097 -13.729 1.00 41.78 245 SER A N 1
ATOM 1905 C CA . SER A 1 245 ? 29.801 -12.106 -14.779 1.00 41.78 245 SER A CA 1
ATOM 1906 C C . SER A 1 245 ? 28.357 -12.607 -14.749 1.00 41.78 245 SER A C 1
ATOM 1908 O O . SER A 1 245 ? 27.850 -12.961 -13.679 1.00 41.78 245 SER A O 1
ATOM 1910 N N . LEU A 1 246 ? 27.731 -12.700 -15.927 1.00 44.22 246 LEU A N 1
ATOM 1911 C CA . LEU A 1 246 ? 26.354 -13.184 -16.117 1.00 44.22 246 LEU A CA 1
ATOM 1912 C C . LEU A 1 246 ? 26.127 -14.612 -15.583 1.00 44.22 246 LEU A C 1
ATOM 1914 O O . LEU A 1 246 ? 25.005 -14.966 -15.239 1.00 44.22 246 LEU A O 1
ATOM 1918 N N . GLU A 1 247 ? 27.191 -15.399 -15.400 1.00 37.06 247 GLU A N 1
ATOM 1919 C CA . GLU A 1 247 ? 27.150 -16.749 -14.812 1.00 37.06 247 GLU A CA 1
ATOM 1920 C C . GLU A 1 247 ? 26.672 -16.794 -13.343 1.00 37.06 247 GLU A C 1
ATOM 1922 O O . GLU A 1 247 ? 26.373 -17.869 -12.827 1.00 37.06 247 GLU A O 1
ATOM 1927 N N . ASN A 1 248 ? 26.569 -15.646 -12.658 1.00 35.19 248 ASN A N 1
ATOM 1928 C CA . ASN A 1 248 ? 26.137 -15.568 -11.256 1.00 35.19 248 ASN A CA 1
ATOM 1929 C C . ASN A 1 248 ? 24.678 -15.116 -11.058 1.00 35.19 248 ASN A C 1
ATOM 1931 O O . ASN A 1 248 ? 24.229 -15.003 -9.914 1.00 35.19 248 ASN A O 1
ATOM 1935 N N . VAL A 1 249 ? 23.920 -14.863 -12.130 1.00 36.69 249 VAL A N 1
ATOM 1936 C CA . VAL A 1 249 ? 22.496 -14.506 -12.035 1.00 36.69 249 VAL A CA 1
ATOM 1937 C C . VAL A 1 249 ? 21.663 -15.783 -12.119 1.00 36.69 249 VAL A C 1
ATOM 1939 O O . VAL A 1 249 ? 21.417 -16.318 -13.196 1.00 36.69 249 VAL A O 1
ATOM 1942 N N . LYS A 1 250 ? 21.237 -16.306 -10.965 1.00 24.27 250 LYS A N 1
ATOM 1943 C CA . LYS A 1 250 ? 20.256 -17.397 -10.924 1.00 24.27 250 LYS A CA 1
ATOM 1944 C C . LYS A 1 250 ? 18.868 -16.831 -11.268 1.00 24.27 250 LYS A C 1
ATOM 1946 O O . LYS A 1 250 ? 18.488 -15.842 -10.638 1.00 24.27 250 LYS A O 1
ATOM 1951 N N . PRO A 1 251 ? 18.117 -17.424 -12.213 1.00 28.88 251 PRO A N 1
ATOM 1952 C CA . PRO A 1 251 ? 16.721 -17.051 -12.418 1.00 28.88 251 PRO A CA 1
ATOM 1953 C C . PRO A 1 251 ? 15.886 -17.393 -11.164 1.00 28.88 251 PRO A C 1
ATOM 1955 O O . PRO A 1 251 ? 16.318 -18.257 -10.388 1.00 28.88 251 PRO A O 1
ATOM 1958 N N . PRO A 1 252 ? 14.750 -16.701 -10.939 1.00 36.47 252 PRO A N 1
ATOM 1959 C CA . PRO A 1 252 ? 13.857 -16.955 -9.806 1.00 36.47 252 PRO A CA 1
ATOM 1960 C C . PRO A 1 252 ? 13.322 -18.392 -9.772 1.00 36.47 252 PRO A C 1
ATOM 1962 O O . PRO A 1 252 ? 13.109 -18.981 -10.856 1.00 36.47 252 PRO A O 1
#

pLDDT: mean 74.42, std 20.95, range [24.27, 97.75]

Secondary structure (DSSP, 8-state):
----------------HHHHHHHHHHHHHHHHHHHHS----TTS-HHHHHHHT-EEEEEE-SSSSSSEEEEEES---TT-SSHHHHHHHHHHHHHHHHHHTT--B-HHHHHHHTHHHH-SHHHHHHHHHHHHHHTT--GGGGTBPPPP--EE--TTEEEEETTS-EE---SS---------S----------PEEPPPGGGEEEEEE-TT---B---SS--TT---THHHHHHHTT-SPPTTPBPGGG----

Sequence (252 aa):
MDFEDQQAQVLIERPDAAEGIESLVLSFLQQLVDTSGLKFDEKIPAHERRAQSKIHLQLANRKAKGPTKTLTYPKKCNIGSARPFAQLFRVMDLAHEAIIEDIPMTKRDIYYNDVQLFKSQRTVDALVDDLAATFDLDRSSLNVRASSKGLVCGSGLTIRLSSGETIQPTDTEVHTYGPIFTGNRRNDTRSQGTLIPVGEDIESFGLEEDVCWVLVVEKEVRDLPSIPFIDALRTGIGGLPNALSLENVKPP